Protein AF-A0A1E7FK41-F1 (afdb_monomer_lite)

Organism: NCBI:txid635003

Radius of gyration: 35.0 Å; chains: 1; bounding box: 101×52×85 Å

Foldseek 3Di:
DDDDPVVVVVVVVVVVVVVVVVVVVVPDDPPPPPPPPCPDPPDPPVVVVVVVVVVVVVPDDDPDDDDPPPDDPDPPVVVVVVVVVVVVVVVVVVVVVVVVVVVVVVVVVVPDDQAADDQVVQLVCLQVPPLDQDPVVLVVCVVVVVPPDSHHDSCNQVVCVVVVNDDDPRCSRVVPPPPDPDPPPPPPVPPPPPPD

Secondary structure (DSSP, 8-state):
----HHHHHHHHHHHHHHHHHHHHGGGS---------------HHHHHHHHHHHHHTSSS-----------PPPTTHHHHHHHHHHHHHHHHHHHHHHHHHHHHHHHHHHHSPP-PPPHHHHHHHHHHHT---SHHHHHHHHHTT----TTS-SSHHHHHHHHT----HHHHHH-TT-------------------

Sequence (196 aa):
MTLSSSFLGKVVLLMMYISTLSVLSAFQLRPSSLIHHRCGSHNSNNIYLMTTTILSAIDNDNEQDVVPPSVPPSGDEGNALCKELKQRHEEIEIKKTRCALEEQHTKSFLKSRPRKLPYQQARWWVQKNLGIDTKDEWEDFLAMGYIKSSYIPNDPEAWYTFTREWISWDHFLKGIGDDDDGDHTIAVEPRRGEFD

pLDDT: mean 75.19, std 19.96, range [42.03, 97.69]

Structure (mmCIF, N/CA/C/O backbone):
data_AF-A0A1E7FK41-F1
#
_entry.id   AF-A0A1E7FK41-F1
#
loop_
_atom_site.group_PDB
_atom_site.id
_atom_site.type_symbol
_atom_site.label_atom_id
_atom_site.label_alt_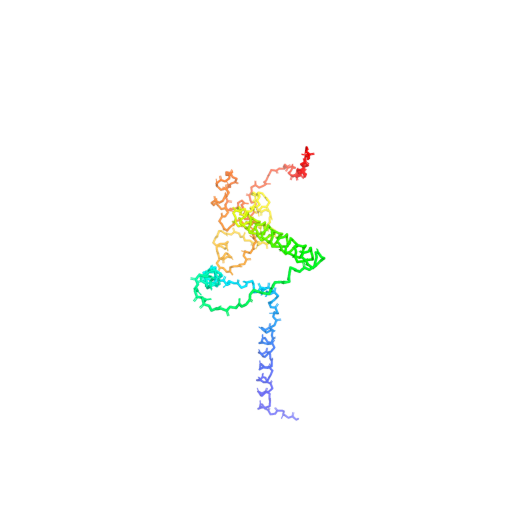id
_atom_site.label_comp_id
_atom_site.label_asym_id
_atom_site.label_entity_id
_atom_site.label_seq_id
_atom_site.pdbx_PDB_ins_code
_atom_site.Cartn_x
_atom_site.Cartn_y
_atom_site.Cartn_z
_atom_site.occupancy
_atom_site.B_iso_or_equiv
_atom_site.auth_seq_id
_atom_site.auth_comp_id
_atom_site.auth_asym_id
_atom_site.auth_atom_id
_atom_site.pdbx_PDB_model_num
ATOM 1 N N . MET A 1 1 ? 68.856 -19.317 9.793 1.00 53.31 1 MET A N 1
ATOM 2 C CA . MET A 1 1 ? 67.785 -20.025 10.527 1.00 53.31 1 MET A CA 1
ATOM 3 C C . MET A 1 1 ? 66.666 -20.311 9.539 1.00 53.31 1 MET A C 1
ATOM 5 O O . MET A 1 1 ? 65.946 -19.397 9.165 1.00 53.31 1 MET A O 1
ATOM 9 N N . THR A 1 2 ? 66.601 -21.531 9.012 1.00 65.31 2 THR A N 1
ATOM 10 C CA . THR A 1 2 ? 65.590 -21.952 8.035 1.00 65.31 2 THR A CA 1
ATOM 11 C C . THR A 1 2 ? 64.343 -22.399 8.792 1.00 65.31 2 THR A C 1
ATOM 13 O O . THR A 1 2 ? 64.338 -23.437 9.450 1.00 65.31 2 THR A O 1
ATOM 16 N N . LEU A 1 3 ? 63.293 -21.576 8.768 1.00 54.34 3 LEU A N 1
ATOM 17 C CA . LEU A 1 3 ? 62.003 -21.940 9.350 1.00 54.34 3 LEU A CA 1
ATOM 18 C C . LEU A 1 3 ? 61.428 -23.117 8.554 1.00 54.34 3 LEU A C 1
ATOM 20 O O . LEU A 1 3 ? 61.259 -23.040 7.338 1.00 54.34 3 LEU A O 1
ATOM 24 N N . SER A 1 4 ? 61.193 -24.226 9.253 1.00 68.00 4 SER A N 1
ATOM 25 C CA . SER A 1 4 ? 60.696 -25.470 8.673 1.00 68.00 4 SER A CA 1
ATOM 26 C C . SER A 1 4 ? 59.352 -25.239 7.980 1.00 68.00 4 SER A C 1
ATOM 28 O O . SER A 1 4 ? 58.431 -24.674 8.573 1.00 68.00 4 SER A O 1
ATOM 30 N N . SER A 1 5 ? 59.233 -25.693 6.729 1.00 72.69 5 SER A N 1
ATOM 31 C CA . SER A 1 5 ? 58.028 -25.587 5.884 1.00 72.69 5 SER A CA 1
ATOM 32 C C . SER A 1 5 ? 56.753 -26.077 6.591 1.00 72.69 5 SER A C 1
ATOM 34 O O . SER A 1 5 ? 55.663 -25.551 6.358 1.00 72.69 5 SER A O 1
ATOM 36 N N . SER A 1 6 ? 56.889 -27.020 7.526 1.00 77.50 6 SER A N 1
ATOM 37 C CA . SER A 1 6 ? 55.781 -27.546 8.322 1.00 77.50 6 SER A CA 1
ATOM 38 C C . SER A 1 6 ? 55.200 -26.544 9.327 1.00 77.50 6 SER A C 1
ATOM 40 O O . SER A 1 6 ? 54.043 -26.684 9.724 1.00 77.50 6 SER A O 1
ATOM 42 N N . PHE A 1 7 ? 55.958 -25.519 9.724 1.00 78.44 7 PHE A N 1
ATOM 43 C CA . PHE A 1 7 ? 55.477 -24.471 10.623 1.00 78.44 7 PHE A CA 1
ATOM 44 C C . PHE A 1 7 ? 54.601 -23.458 9.878 1.00 78.44 7 PHE A C 1
ATOM 46 O O . PHE A 1 7 ? 53.543 -23.076 10.374 1.00 78.44 7 PHE A O 1
ATOM 53 N N 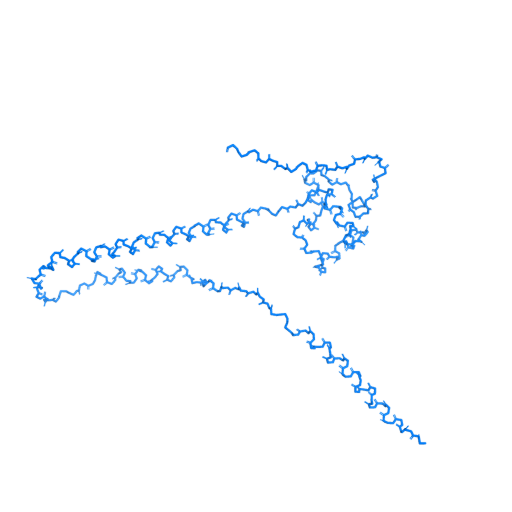. LEU A 1 8 ? 54.982 -23.099 8.647 1.00 76.81 8 LEU A N 1
ATOM 54 C CA . LEU A 1 8 ? 54.230 -22.148 7.825 1.00 76.81 8 LEU A CA 1
ATOM 55 C C . LEU A 1 8 ? 52.825 -22.673 7.485 1.00 76.81 8 LEU A C 1
ATOM 57 O O . LEU A 1 8 ? 51.847 -21.940 7.604 1.00 76.81 8 LEU A O 1
ATOM 61 N N . GLY A 1 9 ? 52.708 -23.963 7.149 1.00 81.38 9 GLY A N 1
ATOM 62 C CA . GLY A 1 9 ? 51.416 -24.578 6.821 1.00 81.38 9 GLY A CA 1
ATOM 63 C C . GLY A 1 9 ? 50.422 -24.575 7.988 1.00 81.38 9 GLY A C 1
ATOM 64 O O . GLY A 1 9 ? 49.233 -24.330 7.792 1.00 81.38 9 GLY A O 1
ATOM 65 N N . LYS A 1 10 ? 50.906 -24.774 9.222 1.00 84.75 10 LYS A N 1
ATOM 66 C CA . LYS A 1 10 ? 50.055 -24.748 10.423 1.00 84.75 10 LYS A CA 1
ATOM 67 C C . LYS A 1 10 ? 49.565 -23.339 10.754 1.00 84.75 10 LYS A C 1
ATOM 69 O O . LYS A 1 10 ? 48.424 -23.185 11.177 1.00 84.75 10 LYS A O 1
ATOM 74 N N . VAL A 1 11 ? 50.392 -22.319 10.522 1.00 84.44 11 VAL A N 1
ATOM 75 C CA . VAL A 1 11 ? 50.011 -20.915 10.746 1.00 84.44 11 VAL A CA 1
ATOM 76 C C . VAL A 1 11 ? 48.938 -20.468 9.750 1.00 84.44 11 VAL A C 1
ATOM 78 O O . VAL A 1 11 ? 47.980 -19.812 10.150 1.00 84.44 11 VAL A O 1
ATOM 81 N N . VAL A 1 12 ? 49.036 -20.875 8.479 1.00 83.25 12 VAL A N 1
ATOM 82 C CA . VAL A 1 12 ? 48.024 -20.545 7.458 1.00 83.25 12 VAL A CA 1
ATOM 83 C C . VAL A 1 12 ? 46.673 -21.197 7.774 1.00 83.25 12 VAL A C 1
ATOM 85 O O . VAL A 1 12 ? 45.646 -20.523 7.726 1.00 83.25 12 VAL A O 1
ATOM 88 N N . LEU A 1 13 ? 46.663 -22.471 8.181 1.00 81.94 13 LEU A N 1
ATOM 89 C CA . LEU A 1 13 ? 45.437 -23.168 8.596 1.00 81.94 13 LEU A CA 1
ATOM 90 C C . LEU A 1 13 ? 44.775 -22.517 9.819 1.00 81.94 13 LEU A C 1
ATOM 92 O O . LEU A 1 13 ? 43.554 -22.371 9.853 1.00 81.94 13 LEU A O 1
ATOM 96 N N . LEU A 1 14 ? 45.574 -22.083 10.797 1.00 84.56 14 LEU A N 1
ATOM 97 C CA . LEU A 1 14 ? 45.064 -21.415 11.994 1.00 84.56 14 LEU A CA 1
ATOM 98 C C . LEU A 1 14 ? 44.461 -20.039 11.665 1.00 84.56 14 LEU A C 1
ATOM 100 O O . LEU A 1 14 ? 43.402 -19.697 12.184 1.00 84.56 14 LEU A O 1
ATOM 104 N N . MET A 1 15 ? 45.082 -19.285 10.752 1.00 80.12 15 MET A N 1
ATOM 105 C CA . MET A 1 15 ? 44.556 -17.997 10.285 1.00 80.12 15 MET A CA 1
ATOM 106 C C . MET A 1 15 ? 43.237 -18.156 9.517 1.00 80.12 15 MET A C 1
ATOM 108 O O . MET A 1 15 ? 42.296 -17.411 9.783 1.00 80.12 15 MET A O 1
ATOM 112 N N . MET A 1 16 ? 43.112 -19.162 8.640 1.00 75.75 16 MET A N 1
ATOM 113 C CA . MET A 1 16 ? 41.844 -19.427 7.941 1.00 75.75 16 MET A CA 1
ATOM 114 C C . MET A 1 16 ? 40.727 -19.842 8.908 1.00 75.75 16 MET A C 1
ATOM 116 O O . MET A 1 16 ? 39.595 -19.381 8.772 1.00 75.75 16 MET A O 1
ATOM 120 N N . TYR A 1 17 ? 41.045 -20.648 9.924 1.00 81.19 17 TYR A N 1
ATOM 121 C CA . TYR A 1 17 ? 40.072 -21.068 10.934 1.00 81.19 17 TYR A CA 1
ATOM 122 C C . TYR A 1 17 ? 39.556 -19.884 11.772 1.00 81.19 17 TYR A C 1
ATOM 124 O O . TYR A 1 17 ? 38.346 -19.741 11.967 1.00 81.19 17 TYR A O 1
ATOM 132 N N . ILE A 1 18 ? 40.443 -18.972 12.191 1.00 70.75 18 ILE A N 1
ATOM 133 C CA . ILE A 1 18 ? 40.062 -17.763 12.943 1.00 70.75 18 ILE A CA 1
ATOM 134 C C . ILE A 1 18 ? 39.183 -16.834 12.089 1.00 70.75 18 ILE A C 1
ATOM 136 O O . ILE A 1 18 ? 38.179 -16.324 12.588 1.00 70.75 18 ILE A O 1
ATOM 140 N N . SER A 1 19 ? 39.482 -16.663 10.796 1.00 68.88 19 SER A N 1
ATOM 141 C CA . SER A 1 19 ? 38.641 -15.857 9.899 1.00 68.88 19 SER A CA 1
ATOM 142 C C . SER A 1 19 ? 37.230 -16.430 9.735 1.00 68.88 19 SER A C 1
ATOM 144 O O . SER A 1 19 ? 36.271 -15.662 9.701 1.00 68.88 19 SER A O 1
ATOM 146 N N . THR A 1 20 ? 37.067 -17.758 9.695 1.00 67.12 20 THR A N 1
ATOM 147 C CA . THR A 1 20 ? 35.729 -18.374 9.600 1.00 67.12 20 THR A CA 1
ATOM 148 C C . THR A 1 20 ? 34.906 -18.251 10.885 1.00 67.12 20 THR A C 1
ATOM 150 O O . THR A 1 20 ? 33.688 -18.079 10.817 1.00 67.12 20 THR A O 1
ATOM 153 N N . LEU A 1 21 ? 35.546 -18.254 12.058 1.00 62.81 21 LEU A N 1
ATOM 154 C CA . LEU A 1 21 ? 34.848 -18.083 13.337 1.00 62.81 21 LEU A CA 1
ATOM 155 C C . LEU A 1 21 ? 34.319 -16.653 13.540 1.00 62.81 21 LEU A C 1
ATOM 157 O O . LEU A 1 21 ? 33.243 -16.488 14.114 1.00 62.81 21 LEU A O 1
ATOM 161 N N . SER A 1 22 ? 35.005 -15.634 13.012 1.00 58.81 22 SER A N 1
ATOM 162 C CA . SER A 1 22 ? 34.527 -14.241 13.059 1.00 58.81 22 SER A CA 1
ATOM 163 C C . SER A 1 22 ? 33.275 -13.988 12.211 1.00 58.81 22 SER A C 1
ATOM 165 O O . SER A 1 22 ? 32.523 -13.063 12.500 1.00 58.81 22 SER A O 1
ATOM 167 N N . VAL A 1 23 ? 33.015 -14.806 11.184 1.00 58.09 23 VAL A N 1
ATOM 168 C CA . VAL A 1 23 ? 31.787 -14.694 10.374 1.00 58.09 23 VAL A CA 1
ATOM 169 C C . VAL A 1 23 ? 30.606 -15.386 11.064 1.00 58.09 23 VAL A C 1
ATOM 171 O O . VAL A 1 23 ? 29.478 -14.903 10.978 1.00 58.09 23 VAL A O 1
ATOM 174 N N . LEU A 1 24 ? 30.846 -16.468 11.817 1.00 53.41 24 LEU A N 1
ATOM 175 C CA . LEU A 1 24 ? 29.786 -17.152 12.566 1.00 53.41 24 LEU A CA 1
ATOM 176 C C . LEU A 1 24 ? 29.320 -16.378 13.811 1.00 53.41 24 LEU A C 1
ATOM 178 O O . LEU A 1 24 ? 28.142 -16.455 14.160 1.00 53.41 24 LEU A O 1
ATOM 182 N N . SER A 1 25 ? 30.190 -15.601 14.467 1.00 55.06 25 SER A N 1
ATOM 183 C CA . SER A 1 25 ? 29.804 -14.814 15.651 1.00 55.06 25 SER A CA 1
ATOM 184 C C . SER A 1 25 ? 28.965 -13.570 15.328 1.00 55.06 25 SER A C 1
ATOM 186 O O . SER A 1 25 ? 28.308 -13.037 16.218 1.00 55.06 25 SER A O 1
ATOM 188 N N . ALA A 1 26 ? 28.902 -13.150 14.060 1.00 54.31 26 ALA A N 1
ATOM 189 C CA . ALA A 1 26 ? 28.034 -12.059 13.609 1.00 54.31 26 ALA A CA 1
ATOM 190 C C . ALA A 1 26 ? 26.571 -12.490 13.365 1.00 54.31 26 ALA A C 1
ATOM 192 O O . ALA A 1 26 ? 25.716 -11.639 13.120 1.00 54.31 26 ALA A O 1
ATOM 193 N N . PHE A 1 27 ? 26.260 -13.792 13.441 1.00 51.16 27 PHE A N 1
ATOM 194 C CA . PHE A 1 27 ? 24.915 -14.325 13.184 1.00 51.16 27 PHE A CA 1
ATOM 195 C C . PHE A 1 27 ? 24.086 -14.617 14.444 1.00 51.16 27 PHE A C 1
ATOM 197 O O . PHE A 1 27 ? 22.930 -15.028 14.340 1.00 51.16 27 PHE A O 1
ATOM 204 N N . GLN A 1 28 ? 24.627 -14.374 15.639 1.00 55.50 28 GLN A N 1
ATOM 205 C CA . GLN A 1 28 ? 23.867 -14.456 16.883 1.00 55.50 28 GLN A CA 1
ATOM 206 C C . GLN A 1 28 ? 23.650 -13.063 17.476 1.00 55.50 28 GLN A C 1
ATOM 208 O O . GLN A 1 28 ? 24.593 -12.328 17.740 1.00 55.50 28 GLN A O 1
ATOM 213 N N . LEU A 1 29 ? 22.373 -12.776 17.756 1.00 51.47 29 LEU A N 1
ATOM 214 C CA . LEU A 1 29 ? 21.850 -11.647 18.533 1.00 51.47 29 LEU A CA 1
ATOM 215 C C . LEU A 1 29 ? 21.567 -10.351 17.754 1.00 51.47 29 LEU A C 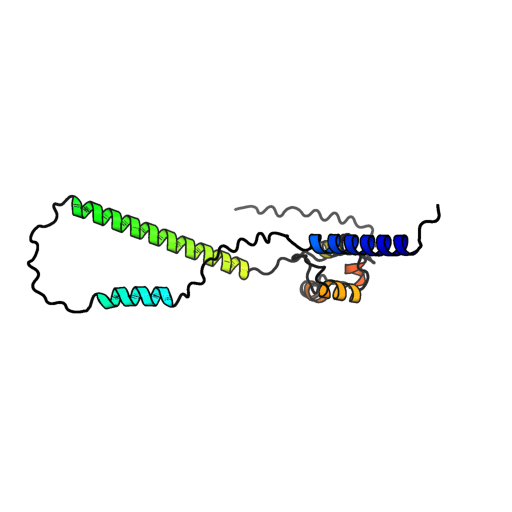1
ATOM 217 O O . LEU A 1 29 ? 21.995 -9.264 18.133 1.00 51.47 29 LEU A O 1
ATOM 221 N N . ARG A 1 30 ? 20.647 -10.427 16.781 1.00 45.16 30 ARG A N 1
ATOM 222 C CA . ARG A 1 30 ? 19.561 -9.433 16.797 1.00 45.16 30 ARG A CA 1
ATOM 223 C C . ARG A 1 30 ? 18.577 -9.872 17.884 1.00 45.16 30 ARG A C 1
ATOM 225 O O . ARG A 1 30 ? 17.901 -10.885 17.681 1.00 45.16 30 ARG A O 1
ATOM 232 N N . PRO A 1 31 ? 18.470 -9.168 19.026 1.00 47.53 31 PRO A N 1
ATOM 233 C CA . PRO A 1 31 ? 17.311 -9.335 19.877 1.00 47.53 31 PRO A CA 1
ATOM 2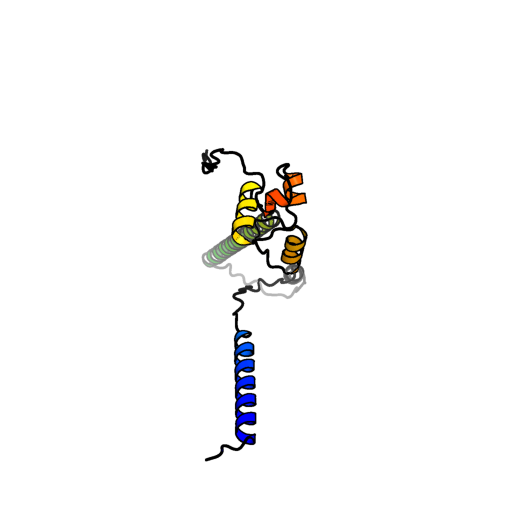34 C C . PRO A 1 31 ? 16.119 -8.913 19.025 1.00 47.53 31 PRO A C 1
ATOM 236 O O . PRO A 1 31 ? 15.974 -7.751 18.649 1.00 47.53 31 PRO A O 1
ATOM 239 N N . SER A 1 32 ? 15.306 -9.894 18.647 1.00 45.12 32 SER A N 1
ATOM 240 C CA . SER A 1 32 ? 13.967 -9.623 18.165 1.00 45.12 32 SER A CA 1
ATOM 241 C C . SER A 1 32 ? 13.259 -8.915 19.309 1.00 45.12 32 SER A C 1
ATOM 243 O O . SER A 1 32 ? 12.772 -9.557 20.236 1.00 45.12 32 SER A O 1
ATOM 245 N N . SER A 1 33 ? 13.209 -7.585 19.262 1.00 49.16 33 SER A N 1
ATOM 246 C CA . SER A 1 33 ? 12.241 -6.773 19.994 1.00 49.16 33 SER A CA 1
ATOM 247 C C . SER A 1 33 ? 10.857 -7.001 19.387 1.00 49.16 33 SER A C 1
ATOM 249 O O . SER A 1 33 ? 10.158 -6.089 18.963 1.00 49.16 33 SER A O 1
ATOM 251 N N . LEU A 1 34 ? 10.460 -8.266 19.332 1.00 48.06 34 LEU A N 1
ATOM 252 C CA . LEU A 1 34 ? 9.101 -8.684 19.123 1.00 48.06 34 LEU A CA 1
ATOM 253 C C . LEU A 1 34 ? 8.553 -8.862 20.531 1.00 48.06 34 LEU A C 1
ATOM 255 O O . LEU A 1 34 ? 8.477 -9.961 21.076 1.00 48.06 34 LEU A O 1
ATOM 259 N N . ILE A 1 35 ? 8.206 -7.726 21.134 1.00 51.84 35 ILE A N 1
ATOM 260 C CA . ILE A 1 35 ? 7.230 -7.675 22.214 1.00 51.84 35 ILE A CA 1
ATOM 261 C C . ILE A 1 35 ? 5.904 -8.110 21.574 1.00 51.84 35 ILE A C 1
ATOM 263 O O . ILE A 1 35 ? 5.013 -7.315 21.305 1.00 51.84 35 ILE A O 1
ATOM 267 N N . HIS A 1 36 ? 5.775 -9.407 21.294 1.00 42.84 36 HIS A N 1
ATOM 268 C CA . HIS A 1 36 ? 4.494 -10.062 21.429 1.00 42.84 36 HIS A CA 1
ATOM 269 C C . HIS A 1 36 ? 4.282 -10.148 22.933 1.00 42.84 36 HIS A C 1
ATOM 271 O O . HIS A 1 36 ? 4.628 -11.134 23.585 1.00 42.84 36 HIS A O 1
ATOM 277 N N . HIS A 1 37 ? 3.687 -9.093 23.493 1.00 44.69 37 HIS A N 1
ATOM 278 C CA . HIS A 1 37 ? 2.783 -9.341 24.595 1.00 44.69 37 HIS A CA 1
ATOM 279 C C . HIS A 1 37 ? 1.795 -10.370 24.067 1.00 44.69 37 HIS A C 1
ATOM 281 O O . HIS A 1 37 ? 0.981 -10.109 23.183 1.00 44.69 37 HIS A O 1
ATOM 287 N N . ARG A 1 38 ? 1.994 -11.587 24.563 1.00 42.03 38 ARG A N 1
ATOM 288 C CA . ARG A 1 38 ? 1.117 -12.736 24.490 1.00 42.03 38 ARG A CA 1
ATOM 289 C C . ARG A 1 38 ? -0.224 -12.290 25.066 1.00 42.03 38 ARG A C 1
ATOM 291 O O . ARG A 1 38 ? -0.522 -12.545 26.225 1.00 42.03 38 ARG A O 1
ATOM 298 N N . CYS A 1 39 ? -1.006 -11.558 24.279 1.00 46.91 39 CYS A N 1
ATOM 299 C CA . CYS A 1 39 ? -2.428 -11.439 24.501 1.00 46.91 39 CYS A CA 1
ATOM 300 C C . CYS A 1 39 ? -2.935 -12.840 24.200 1.00 46.91 39 CYS A C 1
ATOM 302 O O . CYS A 1 39 ? -2.939 -13.283 23.049 1.00 46.91 39 CYS A O 1
ATOM 304 N N . GLY A 1 40 ? -3.137 -13.600 25.275 1.00 42.12 40 GLY A N 1
ATOM 305 C CA . GLY A 1 40 ? -3.606 -14.962 25.206 1.00 42.12 40 GLY A CA 1
ATOM 306 C C . GLY A 1 40 ? -4.798 -15.004 24.270 1.00 42.12 40 GLY A C 1
ATOM 307 O O . GLY A 1 40 ? -5.848 -14.442 24.565 1.00 42.12 40 GLY A O 1
ATOM 308 N N . SER A 1 41 ? -4.628 -15.721 23.163 1.00 44.91 41 SER A N 1
ATOM 309 C CA . SER A 1 41 ? -5.717 -16.432 22.515 1.00 44.91 41 SER A CA 1
ATOM 310 C C . SER A 1 41 ? -6.216 -17.478 23.517 1.00 44.91 41 SER A C 1
ATOM 312 O O . SER A 1 41 ? -5.995 -18.679 23.392 1.00 44.91 41 SER A O 1
ATOM 314 N N . HIS A 1 42 ? -6.829 -17.011 24.601 1.00 45.66 42 HIS A N 1
ATOM 315 C CA . HIS A 1 42 ? -7.731 -17.817 25.383 1.00 45.66 42 HIS A CA 1
ATOM 316 C C . HIS A 1 42 ? -9.010 -17.832 24.575 1.00 45.66 42 HIS A C 1
ATOM 318 O O . HIS A 1 42 ? -9.856 -16.955 24.699 1.00 45.66 42 HIS A O 1
ATOM 324 N N . ASN A 1 43 ? -9.056 -18.801 23.661 1.00 45.62 43 ASN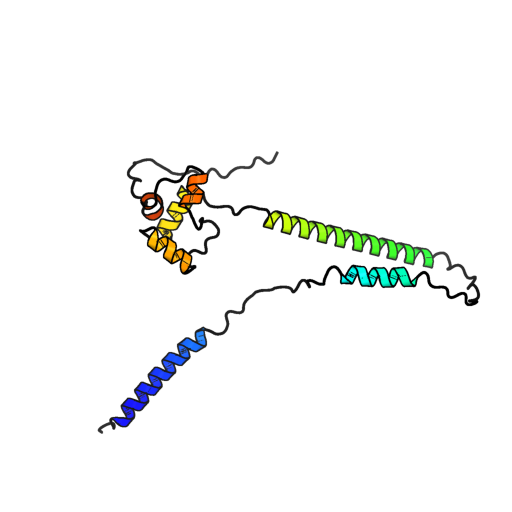 A N 1
ATOM 325 C CA . ASN A 1 43 ? -10.207 -19.657 23.447 1.00 45.62 43 ASN A CA 1
ATOM 326 C C . ASN A 1 43 ? -11.489 -19.065 24.060 1.00 45.62 43 ASN A C 1
ATOM 328 O O . ASN A 1 43 ? -11.820 -19.329 25.219 1.00 45.62 43 ASN A O 1
ATOM 332 N N . SER A 1 44 ? -12.189 -18.251 23.273 1.00 47.56 44 SER A N 1
ATOM 333 C CA . SER A 1 44 ? -13.489 -17.656 23.596 1.00 47.56 44 SER A CA 1
ATOM 334 C C . SER A 1 44 ? -14.556 -18.705 23.935 1.00 47.56 44 SER A C 1
ATOM 336 O O . SER A 1 44 ? -15.615 -18.349 24.440 1.00 47.56 44 SER A O 1
ATOM 338 N N . ASN A 1 45 ? -14.256 -19.997 23.764 1.00 45.94 45 ASN A N 1
ATOM 339 C CA . ASN A 1 45 ? -15.119 -21.096 24.180 1.00 45.94 45 ASN A CA 1
ATOM 340 C C . ASN A 1 45 ? -14.918 -21.532 25.645 1.00 45.94 45 ASN A C 1
ATOM 342 O O . ASN A 1 45 ? -15.714 -22.329 26.126 1.00 45.94 45 ASN A O 1
ATOM 346 N N . ASN A 1 46 ? -13.913 -21.032 26.385 1.00 45.06 46 ASN A N 1
ATOM 347 C CA . ASN A 1 46 ? -13.699 -21.432 27.791 1.00 45.06 46 ASN A CA 1
ATOM 348 C C . ASN A 1 46 ? -14.209 -20.406 28.826 1.00 45.06 46 ASN A C 1
ATOM 350 O O . ASN A 1 46 ? -14.535 -20.772 29.950 1.00 45.06 46 ASN A O 1
ATOM 354 N N . ILE A 1 47 ? -14.360 -19.128 28.454 1.00 46.97 47 ILE A N 1
ATOM 355 C CA . ILE A 1 47 ? -14.995 -18.139 29.349 1.00 46.97 47 ILE A CA 1
ATOM 356 C C . ILE A 1 47 ? -16.504 -18.392 29.445 1.00 46.97 47 ILE A C 1
ATOM 358 O O . ILE A 1 47 ? -17.058 -18.307 30.537 1.00 46.97 47 ILE A O 1
ATOM 362 N N . TYR A 1 48 ? -17.152 -18.788 28.344 1.00 44.03 48 TYR A N 1
ATOM 363 C CA . TYR A 1 48 ? -18.569 -19.154 28.374 1.00 44.03 48 TYR A CA 1
ATOM 364 C C . TYR A 1 48 ? -18.834 -20.458 29.139 1.00 44.03 48 TYR A C 1
ATOM 366 O O . TYR A 1 48 ? -19.854 -20.539 29.805 1.00 44.03 48 TYR A O 1
ATOM 374 N N . LEU A 1 49 ? -17.917 -21.436 29.130 1.00 45.81 49 LEU A N 1
ATOM 375 C CA . LEU A 1 49 ? -18.097 -22.681 29.895 1.00 45.81 49 LEU A CA 1
ATOM 376 C C . LEU A 1 49 ? -17.866 -22.508 31.407 1.00 45.81 49 LEU A C 1
ATOM 378 O O . LEU A 1 49 ? -18.530 -23.168 32.207 1.00 45.81 49 LEU A O 1
ATOM 382 N N . MET A 1 50 ? -16.983 -21.596 31.829 1.00 42.09 50 MET A N 1
ATOM 383 C CA . MET A 1 50 ? -16.809 -21.270 33.253 1.00 42.09 50 MET A CA 1
ATOM 384 C C . MET A 1 50 ? -17.958 -20.418 33.811 1.00 42.09 50 MET A C 1
ATOM 386 O O . MET A 1 50 ? -18.378 -20.650 34.943 1.00 42.09 50 MET A O 1
ATOM 390 N N . THR A 1 51 ? -18.528 -19.482 33.042 1.00 43.50 51 THR A N 1
ATOM 391 C CA . THR A 1 51 ? -19.705 -18.726 33.509 1.00 43.50 51 THR A CA 1
ATOM 392 C C . THR A 1 51 ? -20.982 -19.560 33.481 1.00 43.50 51 THR A C 1
ATOM 394 O O . THR A 1 51 ? -21.783 -19.422 34.402 1.00 43.50 51 THR A O 1
ATOM 397 N N . THR A 1 52 ? -21.170 -20.474 32.519 1.00 44.38 52 THR A N 1
ATOM 398 C CA . THR A 1 52 ? -22.330 -21.384 32.544 1.00 44.38 52 THR A CA 1
ATOM 399 C C . THR A 1 52 ? -22.243 -22.399 33.672 1.00 44.38 52 THR A C 1
ATOM 401 O O . THR A 1 52 ? -23.273 -22.706 34.249 1.00 44.38 52 THR A O 1
ATOM 404 N N . THR A 1 53 ? -21.047 -22.869 34.044 1.00 42.66 53 THR A N 1
ATOM 405 C CA . THR A 1 53 ? -20.893 -23.794 35.184 1.00 42.66 53 THR A CA 1
ATOM 406 C C . THR A 1 53 ? -21.168 -23.100 36.523 1.00 42.66 53 THR A C 1
ATOM 408 O O . THR A 1 53 ? -21.727 -23.710 37.428 1.00 42.66 53 THR A O 1
ATOM 411 N N . ILE A 1 54 ? -20.832 -21.810 36.652 1.00 49.41 54 ILE A N 1
ATOM 412 C CA . ILE A 1 54 ? -21.134 -21.022 37.860 1.00 49.41 54 ILE A CA 1
ATOM 413 C C . ILE A 1 54 ? -22.613 -20.596 37.900 1.00 49.41 54 ILE A C 1
ATOM 415 O O . ILE A 1 54 ? -23.192 -20.550 38.979 1.00 49.41 54 ILE A O 1
ATOM 419 N N . LEU A 1 55 ? -23.254 -20.344 36.752 1.00 46.91 55 LEU A N 1
ATOM 420 C CA . LEU A 1 55 ? -24.690 -20.030 36.684 1.00 46.91 55 LEU A CA 1
ATOM 421 C C . LEU A 1 55 ? -25.594 -21.271 36.793 1.00 46.91 55 LEU A C 1
ATOM 423 O O . LEU A 1 55 ? -26.698 -21.145 37.302 1.00 46.91 55 LEU A O 1
ATOM 427 N N . SER A 1 56 ? -25.140 -22.468 36.395 1.00 50.28 56 SER A N 1
ATOM 428 C CA . SER A 1 56 ? -25.904 -23.719 36.561 1.00 50.28 56 SER A CA 1
ATOM 429 C C . SER A 1 56 ? -25.740 -24.370 37.938 1.00 50.28 56 SER A C 1
ATOM 431 O O . SER A 1 56 ? -26.454 -25.315 38.253 1.00 50.28 56 SER A O 1
ATOM 433 N N . ALA A 1 57 ? -24.790 -23.905 38.755 1.00 48.44 57 ALA A N 1
ATOM 434 C CA . ALA A 1 57 ? -24.598 -24.380 40.127 1.00 48.44 57 ALA A CA 1
ATOM 435 C C . ALA A 1 57 ? -25.490 -23.652 41.154 1.00 48.44 57 ALA A C 1
ATOM 437 O O . ALA A 1 57 ? -25.401 -23.944 42.343 1.00 48.44 57 ALA A O 1
ATOM 438 N N . ILE A 1 58 ? -26.333 -22.711 40.709 1.00 53.44 58 ILE A N 1
ATOM 439 C CA . ILE A 1 58 ? -27.257 -21.958 41.573 1.00 53.44 58 ILE A CA 1
ATOM 440 C C . ILE A 1 58 ? -28.643 -22.634 41.663 1.00 53.44 58 ILE A C 1
ATOM 442 O O . ILE A 1 58 ? -29.382 -22.350 42.597 1.00 53.44 58 ILE A O 1
ATOM 446 N N . ASP A 1 59 ? -28.946 -23.611 40.799 1.00 47.84 59 ASP A N 1
ATOM 447 C CA . ASP A 1 59 ? -30.260 -24.279 40.746 1.00 47.84 59 ASP A CA 1
ATOM 448 C C . ASP A 1 59 ? -30.247 -25.738 41.252 1.00 47.84 59 ASP A C 1
ATOM 450 O O . ASP A 1 59 ? -31.004 -26.568 40.759 1.00 47.84 59 ASP A O 1
ATOM 454 N N . ASN A 1 60 ? -29.398 -26.093 42.224 1.00 48.94 60 ASN A N 1
ATOM 455 C CA . ASN A 1 60 ? -29.472 -27.412 42.872 1.00 48.94 60 ASN A CA 1
ATOM 456 C C . ASN A 1 60 ? -29.675 -27.274 44.385 1.00 48.94 60 ASN A C 1
ATOM 458 O O . ASN A 1 60 ? -28.722 -27.184 45.158 1.00 48.94 60 ASN A O 1
ATOM 462 N N . ASP A 1 61 ? -30.951 -27.223 44.765 1.00 50.88 61 ASP A N 1
ATOM 463 C CA . ASP A 1 61 ? -31.571 -27.986 45.849 1.00 50.88 61 ASP A CA 1
ATOM 464 C C . ASP A 1 61 ? -30.618 -28.472 46.949 1.00 50.88 61 ASP A C 1
ATOM 466 O O . ASP A 1 61 ? -30.176 -29.621 46.979 1.00 50.88 61 ASP A O 1
ATOM 470 N N . ASN A 1 62 ? -30.365 -27.598 47.919 1.00 45.91 62 ASN A N 1
ATOM 471 C CA . ASN A 1 62 ? -30.120 -28.050 49.280 1.00 45.91 62 ASN A CA 1
ATOM 472 C C . ASN A 1 62 ? -31.178 -27.416 50.184 1.00 45.91 62 ASN A C 1
ATOM 474 O O . ASN A 1 62 ? -30.939 -26.413 50.857 1.00 45.91 62 ASN A O 1
ATOM 478 N N . GLU A 1 63 ? -32.371 -28.018 50.162 1.00 53.34 63 GLU A N 1
ATOM 479 C CA . GLU A 1 63 ? -33.280 -28.052 51.308 1.00 53.34 63 GLU A CA 1
ATOM 480 C C . GLU A 1 63 ? -32.534 -28.704 52.484 1.00 53.34 63 GLU A C 1
ATOM 482 O O . GLU A 1 63 ? -32.640 -29.900 52.749 1.00 53.34 63 GLU A O 1
ATOM 487 N N . GLN A 1 64 ? -31.730 -27.921 53.194 1.00 49.91 64 GLN A N 1
ATOM 488 C CA . GLN A 1 64 ? -31.377 -28.231 54.568 1.00 49.91 64 GLN A CA 1
ATOM 489 C C . GLN A 1 64 ? -31.704 -27.026 55.427 1.00 49.91 64 GLN A C 1
ATOM 491 O O . GLN A 1 64 ? -31.241 -25.917 55.166 1.00 49.91 64 GLN A O 1
ATOM 496 N N . ASP A 1 65 ? -32.519 -27.298 56.443 1.00 59.34 65 ASP A N 1
ATOM 497 C CA . ASP A 1 65 ? -32.864 -26.451 57.574 1.00 59.34 65 ASP A CA 1
ATOM 498 C C . ASP A 1 65 ? -31.652 -25.664 58.093 1.00 59.34 65 ASP A C 1
ATOM 500 O O . ASP A 1 65 ? -30.925 -26.095 58.991 1.00 59.34 65 ASP A O 1
ATOM 504 N N . VAL A 1 66 ? -31.440 -24.470 57.547 1.00 57.06 66 VAL A N 1
ATOM 505 C CA . VAL A 1 66 ? -30.555 -23.470 58.129 1.00 57.06 66 VAL A CA 1
ATOM 506 C C . VAL A 1 66 ? -31.451 -22.383 58.686 1.00 57.06 66 VAL A C 1
ATOM 508 O O . VAL A 1 66 ? -32.040 -21.584 57.960 1.00 57.06 66 VAL A O 1
ATOM 511 N N . VAL A 1 67 ? -31.565 -22.429 60.012 1.00 61.94 67 VAL A N 1
ATOM 512 C CA . VAL A 1 67 ? -32.081 -21.389 60.902 1.00 61.94 67 VAL A CA 1
ATOM 513 C C . VAL A 1 67 ? -31.926 -20.009 60.254 1.00 61.94 67 VAL A C 1
ATOM 515 O O . VAL A 1 67 ? -30.793 -19.633 59.949 1.00 61.94 67 VAL A O 1
ATOM 518 N N . PRO A 1 68 ? -33.011 -19.239 60.054 1.00 59.88 68 PRO A N 1
ATOM 519 C CA . PRO A 1 68 ? -32.894 -17.900 59.502 1.00 59.88 68 PRO A CA 1
ATOM 520 C C . PRO A 1 68 ? -32.036 -17.078 60.471 1.00 59.88 68 PRO A C 1
ATOM 522 O O . PRO A 1 68 ? -32.439 -16.919 61.628 1.00 59.88 68 PRO A O 1
ATOM 525 N N . PRO A 1 69 ? -30.865 -16.547 60.071 1.00 57.91 69 PRO A N 1
ATOM 526 C CA . PRO A 1 69 ? -30.199 -15.551 60.887 1.00 57.91 69 PRO A CA 1
ATOM 527 C C . PRO A 1 69 ? -31.062 -14.289 60.811 1.00 57.91 69 PRO A C 1
ATOM 529 O O . PRO A 1 69 ? -30.949 -13.467 59.907 1.00 57.91 69 PRO A O 1
ATOM 532 N N . SER A 1 70 ? -31.995 -14.174 61.754 1.00 63.38 70 SER A N 1
ATOM 533 C CA . SER A 1 70 ? -32.959 -13.087 61.907 1.00 63.38 70 SER A CA 1
ATOM 534 C C . SER A 1 70 ? -32.307 -11.837 62.498 1.00 63.38 70 SER A C 1
ATOM 536 O O . SER A 1 70 ? -32.810 -11.255 63.459 1.00 63.38 70 SER A O 1
ATOM 538 N N . VAL A 1 71 ? -31.172 -11.428 61.940 1.00 67.06 71 VAL A N 1
ATOM 539 C CA . VAL A 1 71 ? -30.581 -10.122 62.211 1.00 67.06 71 VAL A CA 1
ATOM 540 C C . VAL A 1 71 ? -30.474 -9.413 60.866 1.00 67.06 71 VAL A C 1
ATOM 542 O O . VAL A 1 71 ? -29.567 -9.724 60.094 1.00 67.06 71 VAL A O 1
ATOM 545 N N . PRO A 1 72 ? -31.414 -8.506 60.531 1.00 64.56 72 PRO A N 1
ATOM 546 C CA . PRO A 1 72 ? -31.218 -7.630 59.390 1.00 64.56 72 PRO A CA 1
ATOM 547 C C . PRO A 1 72 ? -29.902 -6.873 59.625 1.00 64.56 72 PRO A C 1
ATOM 549 O O . PRO A 1 72 ? -29.730 -6.319 60.717 1.00 64.56 72 PRO A O 1
ATOM 552 N N . PRO A 1 73 ? -28.960 -6.879 58.665 1.00 59.56 73 PRO A N 1
ATOM 553 C CA . PRO A 1 73 ? -27.730 -6.115 58.803 1.00 59.56 73 PRO A CA 1
ATOM 554 C C . PRO A 1 73 ? -28.126 -4.671 59.100 1.00 59.56 73 PRO A C 1
ATOM 556 O O . PRO A 1 73 ? -28.952 -4.087 58.389 1.00 59.56 73 PRO A O 1
ATOM 559 N N . SER A 1 74 ? -27.616 -4.133 60.210 1.00 62.53 74 SER A N 1
ATOM 560 C CA . SER A 1 74 ? -27.853 -2.744 60.590 1.00 62.53 74 SER A CA 1
ATOM 561 C C . SER A 1 74 ? -27.531 -1.854 59.384 1.00 62.53 74 SER A C 1
ATOM 563 O O . SER A 1 74 ? -26.586 -2.120 58.638 1.00 62.53 74 SER A O 1
ATOM 565 N N . GLY A 1 75 ? -28.380 -0.852 59.132 1.00 62.00 75 GLY A N 1
ATOM 566 C CA . GLY A 1 75 ? -28.538 -0.185 57.828 1.00 62.00 75 GLY A CA 1
ATOM 567 C C . GLY A 1 75 ? -27.293 0.459 57.199 1.00 62.00 75 GLY A C 1
ATOM 568 O O . GLY A 1 75 ? -27.366 0.916 56.058 1.00 62.00 75 GLY A O 1
ATOM 569 N N . ASP A 1 76 ? -26.157 0.455 57.890 1.00 69.06 76 ASP A N 1
ATOM 570 C CA . ASP A 1 76 ? -24.893 1.011 57.419 1.00 69.06 76 ASP A CA 1
ATOM 571 C C . ASP A 1 76 ? -24.072 0.009 56.578 1.00 69.06 76 ASP A C 1
ATOM 573 O O . ASP A 1 76 ? -23.439 0.411 55.598 1.00 69.06 76 ASP A O 1
ATOM 577 N N . GLU A 1 77 ? -24.130 -1.300 56.861 1.00 69.44 77 GLU A N 1
ATOM 578 C CA . GLU A 1 77 ? -23.351 -2.314 56.118 1.00 69.44 77 GLU A CA 1
ATOM 579 C C . GLU A 1 77 ? -23.930 -2.605 54.723 1.00 69.44 77 GLU A C 1
ATOM 581 O O . GLU A 1 77 ? -23.192 -2.787 53.749 1.00 69.44 77 GLU A O 1
ATOM 586 N N . GLY A 1 78 ? -25.259 -2.565 54.584 1.00 75.25 78 GLY A N 1
ATOM 587 C CA . GLY A 1 78 ? -25.933 -2.775 53.296 1.00 75.25 78 GLY A CA 1
ATOM 588 C C . GLY A 1 78 ? -25.610 -1.694 52.254 1.00 75.25 78 GLY A C 1
ATOM 589 O O . GLY A 1 78 ? -25.575 -1.965 51.051 1.00 75.25 78 GLY A O 1
ATOM 590 N N . ASN A 1 79 ? -25.316 -0.470 52.702 1.00 83.12 79 ASN A N 1
ATOM 591 C CA . ASN A 1 79 ? -24.962 0.644 51.822 1.00 83.12 79 ASN A CA 1
ATOM 592 C C . ASN A 1 79 ? -23.556 0.470 51.217 1.00 83.12 79 ASN A C 1
ATOM 594 O O . ASN A 1 79 ? -23.353 0.708 50.023 1.00 83.12 79 ASN A O 1
ATOM 598 N N . ALA A 1 80 ? -22.596 -0.018 52.011 1.00 87.44 80 ALA A N 1
ATOM 599 C CA . ALA A 1 80 ? -21.223 -0.246 51.561 1.00 87.44 80 ALA A CA 1
ATOM 600 C C . ALA A 1 80 ? -21.152 -1.292 50.435 1.00 87.44 80 ALA A C 1
ATOM 602 O O . ALA A 1 80 ? -20.548 -1.038 49.391 1.00 87.44 80 ALA A O 1
ATOM 603 N N . LEU A 1 81 ? -21.851 -2.418 50.600 1.00 87.25 81 LEU A N 1
ATOM 604 C CA . LEU A 1 81 ? -21.882 -3.495 49.608 1.00 87.25 81 LEU A CA 1
ATOM 605 C C . LEU A 1 81 ? -22.551 -3.049 48.297 1.00 87.25 81 LEU A C 1
ATOM 607 O O . LEU A 1 81 ? -22.065 -3.355 47.206 1.00 87.25 81 LEU A O 1
ATOM 611 N N . CYS A 1 82 ? -23.627 -2.261 48.380 1.00 89.31 82 CYS A N 1
ATOM 612 C CA . CYS A 1 82 ? -24.284 -1.686 47.204 1.00 89.31 82 CYS A CA 1
ATOM 613 C C . CYS A 1 82 ? -23.357 -0.722 46.440 1.00 89.31 82 CYS A C 1
ATOM 615 O O . CYS A 1 82 ? -23.310 -0.747 45.207 1.00 89.31 82 CYS A O 1
ATOM 617 N N . LYS A 1 83 ? -22.576 0.099 47.154 1.00 93.50 83 LYS A N 1
ATOM 618 C CA . LYS A 1 83 ? -21.587 1.005 46.552 1.00 93.50 83 LYS A CA 1
ATOM 619 C C . LYS A 1 83 ? -20.471 0.238 45.839 1.00 93.50 83 LYS A C 1
ATOM 621 O O . LYS A 1 83 ? -20.136 0.576 44.705 1.00 93.50 83 LYS A O 1
ATOM 626 N N . GLU A 1 84 ? -19.942 -0.810 46.465 1.00 94.44 84 GLU A N 1
ATOM 627 C CA . GLU A 1 84 ? -18.896 -1.652 45.877 1.00 94.44 84 GLU A CA 1
ATOM 628 C C . GLU A 1 84 ? -19.387 -2.389 44.621 1.00 94.44 84 GLU A C 1
ATOM 630 O O . GLU A 1 84 ? -18.685 -2.440 43.610 1.00 94.44 84 GLU A O 1
ATOM 635 N N . LEU A 1 85 ? -20.614 -2.921 44.640 1.00 93.50 85 LEU A N 1
ATOM 636 C CA . LEU A 1 85 ? -21.216 -3.557 43.464 1.00 93.50 85 LEU A CA 1
ATOM 637 C C . LEU A 1 85 ? -21.381 -2.578 42.298 1.00 93.50 85 LEU A C 1
ATOM 639 O O . LEU A 1 85 ? -21.048 -2.927 41.165 1.00 93.50 85 LEU A O 1
ATOM 643 N N . LYS A 1 86 ? -21.845 -1.350 42.565 1.00 95.62 86 LYS A N 1
ATOM 644 C CA . LYS A 1 86 ? -21.960 -0.298 41.541 1.00 95.62 86 LYS A CA 1
ATOM 645 C C . LYS A 1 86 ? -20.602 0.042 40.932 1.00 95.62 86 LYS A C 1
ATOM 647 O O . LYS A 1 86 ? -20.490 0.101 39.711 1.00 95.62 86 LYS A O 1
ATOM 652 N N . GLN A 1 87 ? -19.572 0.184 41.765 1.00 96.31 87 GLN A N 1
ATOM 653 C CA . GLN A 1 87 ? -18.215 0.475 41.308 1.00 96.31 87 GLN A CA 1
ATOM 654 C C . GLN A 1 87 ? -17.641 -0.660 40.448 1.00 96.31 87 GLN A C 1
ATOM 656 O O . GLN A 1 87 ? -17.078 -0.404 39.385 1.00 96.31 87 GLN A O 1
ATOM 661 N N . ARG A 1 88 ? -17.827 -1.924 40.855 1.00 93.88 88 ARG A N 1
ATOM 662 C CA . ARG A 1 88 ? -17.400 -3.083 40.053 1.00 93.88 88 ARG A CA 1
ATOM 663 C C . ARG A 1 88 ? -18.134 -3.165 38.718 1.00 93.88 88 ARG A C 1
ATOM 665 O O . ARG A 1 88 ? -17.521 -3.505 37.710 1.00 93.88 88 ARG A O 1
ATOM 672 N N . HIS A 1 89 ? -19.429 -2.859 38.700 1.00 95.25 89 HIS A N 1
ATOM 673 C CA . HIS A 1 89 ? -20.212 -2.837 37.468 1.00 95.25 89 HIS A CA 1
ATOM 674 C C . HIS A 1 89 ? -19.699 -1.765 36.497 1.00 95.25 89 HIS A C 1
ATOM 676 O O . HIS A 1 89 ? -19.447 -2.070 35.334 1.00 95.25 89 HIS A O 1
ATOM 682 N N . GLU A 1 90 ? -19.460 -0.548 36.986 1.00 97.00 90 GLU A N 1
ATOM 683 C CA . GLU A 1 90 ? -18.880 0.542 36.196 1.00 97.00 90 GLU A CA 1
ATOM 684 C C . GLU A 1 90 ? -17.498 0.167 35.637 1.00 97.00 90 GLU A C 1
ATOM 686 O O . GLU A 1 90 ? -17.237 0.339 34.447 1.00 97.00 90 GLU A O 1
ATOM 691 N N . GLU A 1 91 ? -16.632 -0.437 36.454 1.00 96.25 91 GLU A N 1
ATOM 692 C CA . GLU A 1 91 ? -15.311 -0.894 36.012 1.00 96.25 91 GLU A CA 1
ATOM 693 C C . GLU A 1 91 ? -15.402 -1.955 34.898 1.00 96.25 91 GLU A C 1
ATOM 695 O O . GLU A 1 91 ? -14.626 -1.929 33.937 1.00 96.25 91 GLU A O 1
ATOM 700 N N . ILE A 1 92 ? -16.356 -2.886 34.998 1.00 96.81 92 ILE A N 1
ATOM 701 C CA . ILE A 1 92 ? -16.603 -3.903 33.967 1.00 96.81 92 ILE A CA 1
ATOM 702 C C . ILE A 1 92 ? -17.067 -3.249 32.662 1.00 96.81 92 ILE A C 1
ATOM 704 O O . ILE A 1 92 ? -16.554 -3.602 31.597 1.00 96.81 92 ILE A O 1
ATOM 708 N N . GLU A 1 93 ? -17.993 -2.293 32.722 1.00 97.19 93 GLU A N 1
ATOM 709 C CA . GLU A 1 93 ? -18.487 -1.588 31.534 1.00 97.19 93 GLU A CA 1
ATOM 710 C C . GLU A 1 93 ? -17.388 -0.760 30.858 1.00 97.19 93 GLU A C 1
ATOM 712 O O . GLU A 1 93 ? -17.250 -0.790 29.629 1.00 97.19 93 GLU A O 1
ATOM 717 N N . ILE A 1 94 ? -16.516 -0.118 31.640 1.00 97.69 94 ILE A N 1
ATOM 718 C CA . ILE A 1 94 ? -15.333 0.580 31.120 1.00 97.69 94 ILE A CA 1
ATOM 719 C C . ILE A 1 94 ? -14.408 -0.400 30.388 1.00 97.69 94 ILE A C 1
ATOM 721 O O . ILE A 1 94 ? -13.978 -0.127 29.263 1.00 97.69 94 ILE A O 1
ATOM 725 N N . LYS A 1 95 ? -14.120 -1.567 30.981 1.00 95.25 95 LYS A N 1
ATOM 726 C CA . LYS A 1 95 ? -13.260 -2.592 30.361 1.00 95.25 95 LYS A CA 1
ATOM 727 C C . LYS A 1 95 ? -13.857 -3.134 29.063 1.00 95.25 95 LYS A C 1
ATOM 729 O O . LYS A 1 95 ? -13.131 -3.253 28.076 1.00 95.25 95 LYS A O 1
ATOM 734 N N . LYS A 1 96 ? -15.161 -3.425 29.039 1.00 96.56 96 LYS A N 1
ATOM 735 C CA . LYS A 1 96 ? -15.871 -3.868 27.827 1.00 96.56 96 LYS A CA 1
ATOM 736 C C . LYS A 1 96 ? -15.795 -2.818 26.726 1.00 96.56 96 LYS A C 1
ATOM 738 O O . LYS A 1 96 ? -15.420 -3.142 25.603 1.00 96.56 96 LYS A O 1
ATOM 743 N N . THR A 1 97 ? -16.096 -1.566 27.064 1.00 96.69 97 THR A N 1
ATOM 744 C CA . THR A 1 97 ? -16.082 -0.447 26.114 1.00 96.69 97 THR A CA 1
ATOM 745 C C . THR A 1 97 ? -14.695 -0.258 25.514 1.00 96.69 97 THR A C 1
ATOM 747 O O . THR A 1 97 ? -14.549 -0.176 24.297 1.00 96.69 97 THR A O 1
ATOM 750 N N . ARG A 1 98 ? -13.651 -0.268 26.349 1.00 96.50 98 ARG A N 1
ATOM 751 C CA . ARG A 1 98 ? -12.266 -0.169 25.883 1.00 96.50 98 ARG A CA 1
ATOM 752 C C . ARG A 1 98 ? -11.893 -1.325 24.952 1.00 96.50 98 ARG A C 1
ATOM 754 O O . ARG A 1 98 ? -11.337 -1.080 23.888 1.00 96.50 98 ARG A O 1
ATOM 761 N N . CYS A 1 99 ? -12.224 -2.561 25.325 1.00 96.44 99 CYS A N 1
ATOM 762 C CA . CYS A 1 99 ? -11.945 -3.736 24.499 1.00 96.44 99 CYS A CA 1
ATOM 763 C C . CYS A 1 99 ? -12.655 -3.653 23.136 1.00 96.44 99 CYS A C 1
ATOM 765 O O . CYS A 1 99 ? -12.033 -3.895 22.103 1.00 96.44 99 CYS A O 1
ATOM 767 N N . ALA A 1 100 ? -13.919 -3.216 23.116 1.00 97.12 100 ALA A N 1
ATOM 768 C CA . ALA A 1 100 ? -14.674 -3.012 21.883 1.00 97.12 100 ALA A CA 1
ATOM 769 C C . ALA A 1 100 ? -14.055 -1.925 20.988 1.00 97.12 100 ALA A C 1
ATOM 771 O O . ALA A 1 100 ? -13.980 -2.103 19.773 1.00 97.12 100 ALA A O 1
ATOM 772 N N . LEU A 1 101 ? -13.576 -0.820 21.567 1.00 97.62 101 LEU A N 1
ATOM 773 C CA . LEU A 1 101 ? -12.903 0.248 20.821 1.00 97.62 101 LEU A CA 1
ATOM 774 C C . LEU A 1 101 ? -11.563 -0.211 20.233 1.00 97.62 101 LEU A C 1
ATOM 776 O O . LEU A 1 101 ? -11.277 0.076 19.071 1.00 97.62 101 LEU A O 1
ATOM 780 N N . GLU A 1 102 ? -10.760 -0.949 21.001 1.00 96.69 102 GLU A N 1
ATOM 781 C CA . GLU A 1 102 ? -9.499 -1.530 20.523 1.00 96.69 102 GLU A CA 1
ATOM 782 C C . GLU A 1 102 ? -9.753 -2.502 19.360 1.00 96.69 102 GLU A C 1
ATOM 784 O O . GLU A 1 102 ? -9.104 -2.410 18.318 1.00 96.69 102 GLU A O 1
ATOM 789 N N . GLU A 1 103 ? -10.757 -3.372 19.486 1.00 97.56 103 GLU A N 1
ATOM 790 C CA . GLU A 1 103 ? -11.140 -4.306 18.428 1.00 97.56 103 GLU A CA 1
ATOM 791 C C . GLU A 1 103 ? -11.637 -3.578 17.170 1.00 97.56 103 GLU A C 1
ATOM 793 O O . GLU A 1 103 ? -11.239 -3.918 16.053 1.00 97.56 103 GLU A O 1
ATOM 798 N N . GLN A 1 104 ? -12.481 -2.553 17.329 1.00 95.12 104 GLN A N 1
ATOM 799 C CA . GLN A 1 104 ? -12.948 -1.720 16.218 1.00 95.12 104 GLN A CA 1
ATOM 800 C C . GLN A 1 104 ? -11.786 -1.011 15.515 1.00 95.12 104 GLN A C 1
ATOM 802 O O . GLN A 1 104 ? -11.752 -0.968 14.283 1.00 95.12 104 GLN A O 1
ATOM 807 N N . HIS A 1 105 ? -10.814 -0.506 16.273 1.00 95.75 105 HIS A N 1
ATOM 808 C CA . HIS A 1 105 ? -9.625 0.142 15.733 1.00 95.75 105 HIS A CA 1
ATOM 809 C C . HIS A 1 105 ? -8.728 -0.844 14.970 1.00 95.75 105 HIS A C 1
ATOM 811 O O . HIS A 1 105 ? -8.298 -0.564 13.851 1.00 95.75 105 HIS A O 1
ATOM 817 N N . THR A 1 106 ? -8.492 -2.044 15.505 1.00 94.88 106 THR A N 1
ATOM 818 C CA . THR A 1 106 ? -7.747 -3.087 14.785 1.00 94.88 106 THR A CA 1
ATOM 819 C C . THR A 1 106 ? -8.476 -3.509 13.510 1.00 94.88 106 THR A C 1
ATOM 821 O O . THR A 1 106 ? -7.858 -3.620 12.452 1.00 94.88 106 THR A O 1
ATOM 824 N N . LYS A 1 107 ? -9.800 -3.693 13.568 1.00 94.62 107 LYS A N 1
ATOM 825 C CA . LYS A 1 107 ? -10.620 -4.033 12.396 1.00 94.62 107 LYS A CA 1
ATOM 826 C C . LYS A 1 107 ? -10.556 -2.955 11.317 1.00 94.62 107 LYS A C 1
ATOM 828 O O . LYS A 1 107 ? -10.428 -3.290 10.140 1.00 94.62 107 LYS A O 1
ATOM 833 N N . SER A 1 108 ? -10.635 -1.677 11.687 1.00 90.94 108 SER A N 1
ATOM 834 C CA . SER A 1 108 ? -10.563 -0.575 10.722 1.00 90.94 108 SER A CA 1
ATOM 835 C C . SER A 1 108 ? -9.182 -0.485 10.071 1.00 90.94 108 SER A C 1
ATOM 837 O O . SER A 1 108 ? -9.095 -0.316 8.854 1.00 90.94 108 SER A O 1
ATOM 839 N N . PHE A 1 109 ? -8.116 -0.703 10.845 1.00 87.88 109 PHE A N 1
ATOM 840 C CA . PHE A 1 109 ? -6.749 -0.752 10.339 1.00 87.88 109 PHE A CA 1
ATOM 841 C C . PHE A 1 109 ? -6.554 -1.890 9.330 1.00 87.88 109 PHE A C 1
ATOM 843 O O . PHE A 1 109 ? -6.081 -1.646 8.221 1.00 87.88 109 PHE A O 1
ATOM 850 N N . LEU A 1 110 ? -6.999 -3.109 9.656 1.00 89.25 110 LEU A N 1
ATOM 851 C CA . LEU A 1 110 ? -6.901 -4.269 8.759 1.00 89.25 110 LEU A CA 1
ATOM 852 C C . LEU A 1 110 ? -7.783 -4.141 7.508 1.00 89.25 110 LEU A C 1
ATOM 854 O O . LEU A 1 110 ? -7.434 -4.663 6.453 1.00 89.25 110 LEU A O 1
ATOM 858 N N . LYS A 1 111 ? -8.921 -3.442 7.606 1.00 90.44 111 LYS A N 1
ATOM 859 C CA . LYS A 1 111 ? -9.801 -3.160 6.462 1.00 90.44 111 LYS A CA 1
ATOM 860 C C . LYS A 1 111 ? -9.226 -2.083 5.536 1.00 90.44 111 LYS A C 1
ATOM 862 O O . LYS A 1 111 ? -9.621 -2.003 4.371 1.00 90.44 111 LYS A O 1
ATOM 867 N N . SER A 1 112 ? -8.336 -1.227 6.038 1.00 87.25 112 SER A N 1
ATOM 868 C CA . SER A 1 112 ? -7.761 -0.149 5.241 1.00 87.25 112 SER A CA 1
ATOM 869 C C . SER A 1 112 ? -6.861 -0.713 4.137 1.00 87.25 112 SER A C 1
ATOM 871 O O . SER A 1 112 ? -6.016 -1.577 4.368 1.00 87.25 112 SER A O 1
ATOM 873 N N . ARG A 1 113 ? -7.061 -0.246 2.900 1.00 83.62 113 ARG A N 1
ATOM 874 C CA . ARG A 1 113 ? -6.210 -0.653 1.775 1.00 83.62 113 ARG A CA 1
ATOM 875 C C . ARG A 1 113 ? -4.824 -0.012 1.936 1.00 83.62 113 ARG A C 1
ATOM 877 O O . ARG A 1 113 ? -4.753 1.146 2.359 1.00 83.62 113 ARG A O 1
ATOM 884 N N . PRO A 1 114 ? -3.732 -0.703 1.558 1.00 84.75 114 PRO A N 1
ATOM 885 C CA . PRO A 1 114 ? -2.406 -0.101 1.532 1.00 84.75 114 PRO A CA 1
ATOM 886 C C . PRO A 1 114 ? -2.409 1.186 0.703 1.00 84.75 114 PRO A C 1
ATOM 888 O O . PRO A 1 114 ? -2.880 1.198 -0.436 1.00 84.75 114 PRO A O 1
ATOM 891 N N . ARG A 1 115 ? -1.880 2.271 1.272 1.00 90.19 115 ARG A N 1
ATOM 892 C CA . ARG A 1 115 ? -1.702 3.535 0.553 1.00 90.19 115 ARG A CA 1
ATOM 893 C C . ARG A 1 115 ? -0.408 3.465 -0.249 1.00 90.19 115 ARG A C 1
ATOM 895 O O . ARG A 1 115 ? 0.676 3.474 0.330 1.00 90.19 115 ARG A O 1
ATOM 902 N N . LYS A 1 116 ? -0.542 3.347 -1.570 1.00 94.69 116 LYS A N 1
ATOM 903 C CA . LYS A 1 116 ? 0.577 3.376 -2.517 1.00 94.69 116 LYS A CA 1
ATOM 904 C C . LYS A 1 116 ? 0.869 4.808 -2.953 1.00 94.69 116 LYS A C 1
ATOM 906 O O . LYS A 1 116 ? -0.028 5.651 -2.932 1.00 94.69 116 LYS A O 1
ATOM 911 N N . LEU A 1 117 ? 2.122 5.077 -3.308 1.00 95.06 117 LEU A N 1
ATOM 912 C CA . LEU A 1 117 ? 2.530 6.391 -3.803 1.00 95.06 117 LEU A CA 1
ATOM 913 C C . LEU A 1 117 ? 1.935 6.667 -5.195 1.00 95.06 117 LEU A C 1
ATOM 915 O O . LEU A 1 117 ? 1.772 5.724 -5.977 1.00 95.06 117 LEU A O 1
ATOM 919 N N . PRO A 1 118 ? 1.656 7.941 -5.526 1.00 95.06 118 PRO A N 1
ATOM 920 C CA . PRO A 1 118 ? 1.364 8.362 -6.895 1.00 95.06 118 PRO A CA 1
ATOM 921 C C . PRO A 1 118 ? 2.488 7.962 -7.858 1.00 95.06 118 PRO A C 1
ATOM 923 O O . PRO A 1 118 ? 3.653 7.909 -7.451 1.00 95.06 118 PRO A O 1
ATOM 926 N N . TYR A 1 119 ? 2.152 7.727 -9.129 1.00 95.19 119 TYR A N 1
ATOM 927 C CA . TYR A 1 119 ? 3.082 7.204 -10.139 1.00 95.19 119 TYR A CA 1
ATOM 928 C C . TYR A 1 119 ? 4.415 7.962 -10.195 1.00 95.19 119 TYR A C 1
ATOM 930 O O . TYR A 1 119 ? 5.477 7.357 -10.068 1.00 95.19 119 TYR A O 1
ATOM 938 N N . GLN A 1 120 ? 4.370 9.293 -10.288 1.00 93.62 120 GLN A N 1
ATOM 939 C CA . GLN A 1 120 ? 5.569 10.129 -10.405 1.00 93.62 120 GLN A CA 1
ATOM 940 C C . GLN A 1 120 ? 6.482 10.041 -9.172 1.00 93.62 120 GLN A C 1
ATOM 942 O O . GLN A 1 120 ? 7.704 9.978 -9.300 1.00 93.62 120 GLN A O 1
ATOM 947 N N . GLN A 1 121 ? 5.900 9.979 -7.970 1.00 94.56 121 GLN A N 1
ATOM 948 C CA . GLN A 1 121 ? 6.665 9.842 -6.727 1.00 94.56 121 GLN A CA 1
ATOM 949 C C . GLN A 1 121 ? 7.270 8.442 -6.594 1.00 94.56 121 GLN A C 1
ATOM 951 O O . GLN A 1 121 ? 8.414 8.304 -6.164 1.00 94.56 121 GLN A O 1
ATOM 956 N N . ALA A 1 122 ? 6.520 7.406 -6.977 1.00 95.38 122 ALA A N 1
ATOM 957 C CA . ALA A 1 122 ? 7.007 6.033 -6.974 1.00 95.38 122 ALA A CA 1
ATOM 958 C C . ALA A 1 122 ? 8.156 5.839 -7.971 1.00 95.38 122 ALA A C 1
ATOM 960 O O . ALA A 1 122 ? 9.193 5.301 -7.590 1.00 95.38 122 ALA A O 1
ATOM 961 N N . ARG A 1 123 ? 8.002 6.350 -9.198 1.00 93.88 123 ARG A N 1
ATOM 962 C CA . ARG A 1 123 ? 9.037 6.393 -10.240 1.00 93.88 123 ARG A CA 1
ATOM 963 C C . ARG A 1 123 ? 10.316 7.042 -9.716 1.00 93.88 123 ARG A C 1
ATOM 965 O O . ARG A 1 123 ? 11.372 6.417 -9.707 1.00 93.88 123 ARG A O 1
ATOM 972 N N . TRP A 1 124 ? 10.201 8.277 -9.223 1.00 93.94 124 TRP A N 1
ATOM 973 C CA . TRP A 1 124 ? 11.338 9.027 -8.689 1.00 93.94 124 TRP A CA 1
ATOM 974 C C . TRP A 1 124 ? 12.046 8.266 -7.565 1.00 93.94 124 TRP A C 1
ATOM 976 O O . TRP A 1 124 ? 13.274 8.190 -7.530 1.00 93.94 124 TRP A O 1
ATOM 986 N N . TRP A 1 125 ? 11.279 7.650 -6.664 1.00 94.31 125 TRP A N 1
ATOM 987 C CA . TRP A 1 125 ? 11.840 6.842 -5.589 1.00 94.31 125 TRP A CA 1
ATOM 988 C C . TRP A 1 125 ? 12.598 5.621 -6.126 1.00 94.31 125 TRP A C 1
ATOM 990 O O . TRP A 1 125 ? 13.725 5.375 -5.696 1.00 94.31 125 TRP A O 1
ATOM 1000 N N . VAL A 1 126 ? 12.024 4.878 -7.075 1.00 94.56 126 VAL A N 1
ATOM 1001 C CA . VAL A 1 126 ? 12.652 3.690 -7.679 1.00 94.56 126 VAL A CA 1
ATOM 1002 C C . VAL A 1 126 ? 13.970 4.058 -8.360 1.00 94.56 126 VAL A C 1
ATOM 1004 O O . VAL A 1 126 ? 15.002 3.464 -8.046 1.00 94.56 126 VAL A O 1
ATOM 1007 N N . GLN A 1 127 ? 13.961 5.101 -9.188 1.00 92.62 127 GLN A N 1
ATOM 1008 C CA . GLN A 1 127 ? 15.138 5.608 -9.900 1.00 92.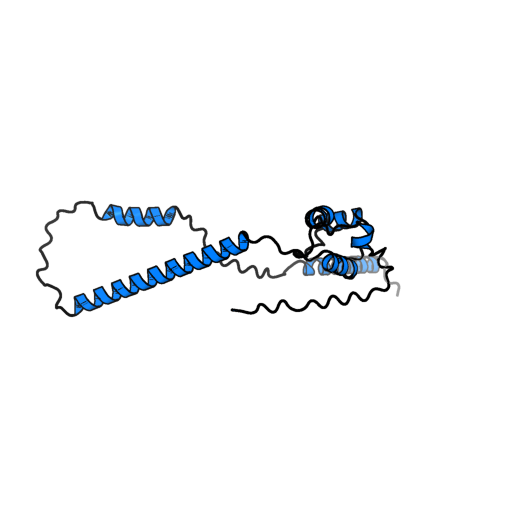62 127 GLN A CA 1
ATOM 1009 C C . GLN A 1 127 ? 16.271 6.016 -8.957 1.00 92.62 127 GLN A C 1
ATOM 1011 O O . GLN A 1 127 ? 17.439 5.734 -9.211 1.00 92.62 127 GLN A O 1
ATOM 1016 N N . LYS A 1 128 ? 15.940 6.684 -7.846 1.00 92.62 128 LYS A N 1
ATOM 1017 C CA . LYS A 1 128 ? 16.944 7.178 -6.896 1.00 92.62 128 LYS A CA 1
ATOM 1018 C C . LYS A 1 128 ? 17.530 6.099 -5.993 1.00 92.62 128 LYS A C 1
ATOM 1020 O O . LYS A 1 128 ? 18.632 6.300 -5.492 1.00 92.62 128 LYS A O 1
ATOM 1025 N N . ASN A 1 129 ? 16.807 5.006 -5.744 1.00 92.88 129 ASN A N 1
ATOM 1026 C CA . ASN A 1 129 ? 17.181 4.041 -4.706 1.00 92.88 129 ASN A CA 1
ATOM 1027 C C . ASN A 1 129 ? 17.600 2.669 -5.239 1.00 92.88 129 ASN A C 1
ATOM 1029 O O . ASN A 1 129 ? 18.412 2.016 -4.589 1.00 92.88 129 ASN A O 1
ATOM 1033 N N . LEU A 1 130 ? 17.031 2.205 -6.355 1.00 91.50 130 LEU A N 1
ATOM 1034 C CA . LEU A 1 130 ? 17.210 0.820 -6.795 1.00 91.50 130 LEU A CA 1
ATOM 1035 C C . LEU A 1 130 ? 18.202 0.675 -7.951 1.00 91.50 130 LEU A C 1
ATOM 1037 O O . LEU A 1 130 ? 18.923 -0.315 -7.974 1.00 91.50 130 LEU A O 1
ATOM 1041 N N . GLY A 1 131 ? 18.273 1.651 -8.865 1.00 88.88 131 GLY A N 1
ATOM 1042 C CA . GLY A 1 131 ? 19.174 1.577 -10.024 1.00 88.88 131 GLY A CA 1
ATOM 1043 C C . GLY A 1 131 ? 18.910 0.358 -10.916 1.00 88.88 131 GLY A C 1
ATOM 1044 O O . GLY A 1 131 ? 19.856 -0.274 -11.370 1.00 88.88 131 GLY A O 1
ATOM 1045 N N . ILE A 1 132 ? 17.635 -0.003 -11.085 1.00 93.50 132 ILE A N 1
ATOM 1046 C CA . ILE A 1 132 ? 17.176 -1.133 -11.901 1.00 93.50 132 ILE A CA 1
ATOM 1047 C C . ILE A 1 132 ? 16.787 -0.604 -13.277 1.00 93.50 132 ILE A C 1
ATOM 1049 O O . ILE A 1 132 ? 16.032 0.366 -13.351 1.00 93.50 132 ILE A O 1
ATOM 1053 N N . ASP A 1 133 ? 17.231 -1.273 -14.339 1.00 93.50 133 ASP A N 1
ATOM 1054 C CA . ASP A 1 133 ? 17.005 -0.823 -15.714 1.00 93.50 133 ASP A CA 1
ATOM 1055 C C . ASP A 1 133 ? 15.979 -1.683 -16.457 1.00 93.50 133 ASP A C 1
ATOM 1057 O O . ASP A 1 133 ? 15.362 -1.224 -17.423 1.00 93.50 133 ASP A O 1
ATOM 1061 N N . THR A 1 134 ? 15.780 -2.931 -16.037 1.00 96.31 134 THR A N 1
ATOM 1062 C CA . THR A 1 134 ? 14.909 -3.876 -16.747 1.00 96.31 134 THR A CA 1
ATOM 1063 C C . THR A 1 134 ? 13.791 -4.427 -15.870 1.00 96.31 134 THR A C 1
ATOM 1065 O O . THR A 1 134 ? 13.879 -4.468 -14.642 1.00 96.31 134 THR A O 1
ATOM 1068 N N . LYS A 1 135 ? 12.705 -4.862 -16.520 1.00 96.19 135 LYS A N 1
ATOM 1069 C CA . LYS A 1 135 ? 11.594 -5.546 -15.847 1.00 96.19 135 LYS A CA 1
ATOM 1070 C C . LYS A 1 135 ? 12.058 -6.852 -15.195 1.00 96.19 135 LYS A C 1
ATOM 1072 O O . LYS A 1 135 ? 11.660 -7.137 -14.072 1.00 96.19 135 LYS A O 1
ATOM 1077 N N . ASP A 1 136 ? 12.920 -7.602 -15.871 1.00 97.00 136 ASP A N 1
ATOM 1078 C CA . ASP A 1 136 ? 13.411 -8.887 -15.368 1.00 97.00 136 ASP A CA 1
ATOM 1079 C C . ASP A 1 136 ? 14.212 -8.693 -14.069 1.00 97.00 136 ASP A C 1
ATOM 1081 O O . ASP A 1 136 ? 13.947 -9.353 -13.067 1.00 97.00 136 ASP A O 1
ATOM 1085 N N . GLU A 1 137 ? 15.098 -7.692 -14.025 1.00 95.88 137 GLU A N 1
ATOM 1086 C CA . GLU A 1 137 ? 15.809 -7.315 -12.796 1.00 95.88 137 GLU A CA 1
ATOM 1087 C C . GLU A 1 137 ? 14.849 -6.878 -11.681 1.00 95.88 137 GLU A C 1
ATOM 1089 O O . GLU A 1 137 ? 15.069 -7.190 -10.511 1.00 95.88 137 GLU A O 1
ATOM 1094 N N . TRP A 1 138 ? 13.768 -6.169 -12.012 1.00 95.88 138 TRP A N 1
ATOM 1095 C CA . TRP A 1 138 ? 12.746 -5.801 -11.032 1.00 95.88 138 TRP A CA 1
ATOM 1096 C C . TRP A 1 138 ? 12.087 -7.035 -10.406 1.00 95.88 138 TRP A C 1
ATOM 1098 O O . TRP A 1 138 ? 11.942 -7.112 -9.182 1.00 95.88 138 TRP A O 1
ATOM 1108 N N . GLU A 1 139 ? 11.710 -8.012 -11.230 1.00 95.38 139 GLU A N 1
ATOM 1109 C CA . GLU A 1 139 ? 11.122 -9.276 -10.782 1.00 95.38 139 GLU A CA 1
ATOM 1110 C C . GLU A 1 139 ? 12.106 -10.086 -9.929 1.00 95.38 139 GLU A C 1
ATOM 1112 O O . GLU A 1 139 ? 11.730 -10.576 -8.859 1.00 95.38 139 GLU A O 1
ATOM 1117 N N . ASP A 1 140 ? 13.380 -10.128 -10.314 1.00 96.00 140 ASP A N 1
ATOM 1118 C CA . ASP A 1 140 ? 14.443 -10.750 -9.525 1.00 96.00 140 ASP A CA 1
ATOM 1119 C C . ASP A 1 140 ? 14.601 -10.063 -8.156 1.00 96.00 140 ASP A C 1
ATOM 1121 O O . ASP A 1 140 ? 14.693 -10.724 -7.117 1.00 96.00 140 ASP A O 1
ATOM 1125 N N . PHE A 1 141 ? 14.555 -8.729 -8.105 1.00 93.81 141 PHE A N 1
ATOM 1126 C CA . PHE A 1 141 ? 14.604 -7.963 -6.854 1.00 93.81 141 PHE A CA 1
ATOM 1127 C C . PHE A 1 141 ? 13.412 -8.238 -5.930 1.00 93.81 141 PHE A C 1
ATOM 1129 O O . PHE A 1 141 ? 13.572 -8.265 -4.700 1.00 93.81 141 PHE A O 1
ATOM 1136 N N . LEU A 1 142 ? 12.223 -8.451 -6.498 1.00 94.00 142 LEU A N 1
ATOM 1137 C CA . LEU A 1 142 ? 11.042 -8.876 -5.748 1.00 94.00 142 LEU A CA 1
ATOM 1138 C C . LEU A 1 142 ? 11.203 -10.299 -5.218 1.00 94.00 142 LEU A C 1
ATOM 1140 O O . LEU A 1 142 ? 10.930 -10.535 -4.040 1.00 94.00 142 LEU A O 1
ATOM 1144 N N . ALA A 1 143 ? 11.677 -11.225 -6.053 1.00 93.94 143 ALA A N 1
ATOM 1145 C CA . ALA A 1 143 ? 11.895 -12.620 -5.682 1.00 93.94 143 ALA A CA 1
ATOM 1146 C C . ALA A 1 143 ? 12.931 -12.754 -4.556 1.00 93.94 143 ALA A C 1
ATOM 1148 O O . ALA A 1 143 ? 12.746 -13.533 -3.620 1.00 93.94 143 ALA A O 1
ATOM 1149 N N . MET A 1 144 ? 13.981 -11.932 -4.591 1.00 93.31 144 MET A N 1
ATOM 1150 C CA . MET A 1 144 ? 14.991 -11.852 -3.534 1.00 93.31 144 MET A CA 1
ATOM 1151 C C . MET A 1 144 ? 14.495 -11.127 -2.268 1.00 93.31 144 MET A C 1
ATOM 1153 O O . MET A 1 144 ? 15.143 -11.183 -1.220 1.00 93.31 144 MET A O 1
ATOM 1157 N N . GLY A 1 145 ? 13.344 -10.448 -2.326 1.00 91.56 145 GLY A N 1
ATOM 1158 C CA . GLY A 1 145 ? 12.756 -9.736 -1.192 1.00 91.56 145 GLY A CA 1
ATOM 1159 C C . GLY A 1 145 ? 13.499 -8.452 -0.806 1.00 91.56 145 GLY A C 1
ATOM 1160 O O . GLY A 1 145 ? 13.421 -8.023 0.353 1.00 91.56 145 GLY A O 1
ATOM 1161 N N . TYR A 1 146 ? 14.228 -7.839 -1.745 1.00 85.94 146 TYR A N 1
ATOM 1162 C CA . TYR A 1 146 ? 14.937 -6.575 -1.517 1.00 85.94 146 TYR A CA 1
ATOM 1163 C C . TYR A 1 146 ? 13.989 -5.373 -1.501 1.00 85.94 146 TYR A C 1
ATOM 1165 O O . TYR A 1 146 ? 14.184 -4.438 -0.720 1.00 85.94 146 TYR A O 1
ATOM 1173 N N . ILE A 1 147 ? 12.911 -5.416 -2.288 1.00 81.00 147 ILE A N 1
ATOM 1174 C CA . ILE A 1 147 ? 11.885 -4.371 -2.290 1.00 81.00 147 ILE A CA 1
ATOM 1175 C C . ILE A 1 147 ? 10.954 -4.591 -1.090 1.00 81.00 147 ILE A C 1
ATOM 1177 O O . ILE A 1 147 ? 9.985 -5.341 -1.142 1.00 81.00 147 ILE A O 1
ATOM 1181 N N . LYS A 1 148 ? 11.263 -3.919 0.024 1.00 74.50 148 LYS A N 1
ATOM 1182 C CA . LYS A 1 148 ? 10.454 -3.936 1.262 1.00 74.50 148 LYS A CA 1
ATOM 1183 C C . LYS A 1 148 ? 9.604 -2.683 1.462 1.00 74.50 148 LYS A C 1
ATOM 1185 O O . LYS A 1 148 ? 9.060 -2.471 2.545 1.00 74.50 148 LYS A O 1
ATOM 1190 N N . SER A 1 149 ? 9.510 -1.817 0.456 1.00 85.19 149 SER A N 1
ATOM 1191 C CA . SER A 1 149 ? 8.765 -0.569 0.596 1.00 85.19 149 SER A CA 1
ATOM 1192 C C . SER A 1 149 ? 7.264 -0.831 0.525 1.00 85.19 149 SER A C 1
ATOM 1194 O O . SER A 1 149 ? 6.728 -1.158 -0.530 1.00 85.19 149 SER A O 1
ATOM 1196 N N . SER A 1 150 ? 6.556 -0.617 1.637 1.00 86.81 150 SER A N 1
ATOM 1197 C CA . SER A 1 150 ? 5.088 -0.701 1.688 1.00 86.81 150 SER A CA 1
ATOM 1198 C C . SER A 1 150 ? 4.397 0.244 0.696 1.00 86.81 150 SER A C 1
ATOM 1200 O O . SER A 1 150 ? 3.249 0.006 0.310 1.00 86.81 150 SER A O 1
ATOM 1202 N N . TYR A 1 151 ? 5.093 1.302 0.277 1.00 92.31 151 TYR A N 1
ATOM 1203 C CA . TYR A 1 151 ? 4.571 2.388 -0.545 1.00 92.31 151 TYR A CA 1
ATOM 1204 C C . TYR A 1 151 ? 4.636 2.128 -2.048 1.00 92.31 151 TYR A C 1
ATOM 1206 O O . TYR A 1 151 ? 3.823 2.678 -2.790 1.00 92.31 151 TYR A O 1
ATOM 1214 N N . ILE A 1 152 ? 5.565 1.283 -2.494 1.00 95.19 152 ILE A N 1
ATOM 1215 C CA . ILE A 1 152 ? 5.699 0.920 -3.904 1.00 95.19 152 ILE A CA 1
ATOM 1216 C C . ILE A 1 152 ? 4.858 -0.341 -4.158 1.00 95.19 152 ILE A C 1
ATOM 1218 O O . ILE A 1 152 ? 4.841 -1.252 -3.320 1.00 95.19 152 ILE A O 1
ATOM 1222 N N . PRO A 1 153 ? 4.038 -0.396 -5.218 1.00 94.06 153 PRO A N 1
ATOM 1223 C CA . PRO A 1 153 ? 3.362 -1.630 -5.605 1.00 94.06 153 PRO A CA 1
ATOM 1224 C C . PRO A 1 153 ? 4.377 -2.705 -6.019 1.00 94.06 153 PRO A C 1
ATOM 1226 O O . PRO A 1 153 ? 5.381 -2.386 -6.645 1.00 94.06 153 PRO A O 1
ATOM 1229 N N . ASN A 1 154 ? 4.103 -3.974 -5.699 1.00 94.69 154 ASN A N 1
ATOM 1230 C CA . ASN A 1 154 ? 4.935 -5.085 -6.182 1.00 94.69 154 ASN A CA 1
ATOM 1231 C C . ASN A 1 154 ? 4.799 -5.230 -7.706 1.00 94.69 154 ASN A C 1
ATOM 1233 O O . ASN A 1 154 ? 5.781 -5.450 -8.398 1.00 94.69 154 ASN A O 1
ATOM 1237 N N . ASP A 1 155 ? 3.581 -5.043 -8.215 1.00 95.31 155 ASP A N 1
ATOM 1238 C CA . ASP A 1 155 ? 3.278 -4.986 -9.642 1.00 95.31 155 ASP A CA 1
ATOM 1239 C C . ASP A 1 155 ? 2.862 -3.547 -10.007 1.00 95.31 155 ASP A C 1
ATOM 1241 O O . ASP A 1 155 ? 1.683 -3.185 -9.876 1.00 95.31 155 ASP A O 1
ATOM 1245 N N . PRO A 1 156 ? 3.828 -2.670 -10.347 1.00 96.19 156 PRO A N 1
ATOM 1246 C CA . PRO A 1 156 ? 3.537 -1.283 -10.694 1.00 96.19 156 PRO A CA 1
ATOM 1247 C C . PRO A 1 156 ? 2.752 -1.183 -12.006 1.00 96.19 156 PRO A C 1
ATOM 1249 O O . PRO A 1 156 ? 1.879 -0.324 -12.110 1.00 96.19 156 PRO A O 1
ATOM 1252 N N . GLU A 1 157 ? 2.992 -2.078 -12.966 1.00 97.31 157 GLU A N 1
ATOM 1253 C CA . GLU A 1 157 ? 2.282 -2.114 -14.245 1.00 97.31 157 GLU A CA 1
ATOM 1254 C C . GLU A 1 157 ? 0.777 -2.300 -14.019 1.00 97.31 157 GLU A C 1
ATOM 1256 O O . GLU A 1 157 ? -0.015 -1.447 -14.429 1.00 97.31 157 GLU A O 1
ATOM 1261 N N . ALA A 1 158 ? 0.361 -3.333 -13.280 1.00 96.69 158 ALA A N 1
ATOM 1262 C CA . ALA A 1 158 ? -1.057 -3.557 -12.997 1.00 96.69 158 ALA A CA 1
ATOM 1263 C C . ALA A 1 158 ? -1.674 -2.446 -12.132 1.00 96.69 158 ALA A C 1
ATOM 1265 O O . ALA A 1 158 ? -2.794 -1.994 -12.396 1.00 96.69 158 ALA A O 1
ATOM 1266 N N . TRP A 1 159 ? -0.954 -1.982 -11.104 1.00 96.00 159 TRP A N 1
ATOM 1267 C CA . TRP A 1 159 ? -1.460 -0.958 -10.187 1.00 96.00 159 TRP A CA 1
ATOM 1268 C C . TRP A 1 159 ? -1.698 0.381 -10.890 1.00 96.00 159 TRP A C 1
ATOM 1270 O O . TRP A 1 159 ? -2.779 0.959 -10.764 1.00 96.00 159 TRP A O 1
ATOM 1280 N N . TYR A 1 160 ? -0.717 0.865 -11.649 1.00 96.44 160 TYR A N 1
ATOM 1281 C CA . TYR A 1 160 ? -0.820 2.159 -12.318 1.00 96.44 160 TYR A CA 1
ATOM 1282 C C . TYR A 1 160 ? -1.634 2.089 -13.611 1.00 96.44 160 TYR A C 1
ATOM 1284 O O . TYR A 1 160 ? -2.195 3.097 -14.036 1.00 96.44 160 TYR A O 1
ATOM 1292 N N . THR A 1 161 ? -1.794 0.906 -14.211 1.00 97.12 161 THR A N 1
ATOM 1293 C CA . THR A 1 161 ? -2.780 0.710 -15.285 1.00 97.12 161 THR A CA 1
ATOM 1294 C C . THR A 1 161 ? -4.194 0.889 -14.741 1.00 97.12 161 THR A C 1
ATOM 1296 O O . THR A 1 161 ? -5.017 1.564 -15.359 1.00 97.12 161 THR A O 1
ATOM 1299 N N . PHE A 1 162 ? -4.475 0.363 -13.543 1.00 93.94 162 PHE A N 1
ATOM 1300 C CA . PHE A 1 162 ? -5.764 0.561 -12.883 1.00 93.94 162 PHE A CA 1
ATOM 1301 C C . PHE A 1 162 ? -6.041 2.041 -12.567 1.00 93.94 162 PHE A C 1
ATOM 1303 O O . PHE A 1 162 ? -7.172 2.496 -12.740 1.00 93.94 162 PHE A O 1
ATOM 1310 N N . THR A 1 163 ? -5.025 2.811 -12.156 1.00 93.31 163 THR A N 1
ATOM 1311 C CA . THR A 1 163 ? -5.160 4.263 -11.921 1.00 93.31 163 THR A CA 1
ATOM 1312 C C . THR A 1 163 ? -5.062 5.112 -13.191 1.00 93.31 163 THR A C 1
ATOM 1314 O O . THR A 1 163 ? -5.315 6.311 -13.121 1.00 93.31 163 THR A O 1
ATOM 1317 N N . ARG A 1 164 ? -4.784 4.500 -14.355 1.00 94.56 164 ARG A N 1
ATOM 1318 C CA . ARG A 1 164 ? -4.547 5.163 -15.654 1.00 94.56 164 ARG A CA 1
ATOM 1319 C C . ARG A 1 164 ? -3.340 6.112 -15.664 1.00 94.56 164 ARG A C 1
ATOM 1321 O O . ARG A 1 164 ? -3.319 7.069 -16.428 1.00 94.56 164 ARG A O 1
ATOM 1328 N N . GLU A 1 165 ? -2.345 5.840 -14.828 1.00 94.38 165 GLU A N 1
ATOM 1329 C CA . GLU A 1 165 ? -1.094 6.607 -14.736 1.00 94.38 165 GLU A CA 1
ATOM 1330 C C . GLU A 1 165 ? 0.102 5.850 -15.342 1.00 94.38 165 GLU A C 1
ATOM 1332 O O . GLU A 1 165 ? 1.203 6.388 -15.422 1.00 94.38 165 GLU A O 1
ATOM 1337 N N . TRP A 1 166 ? -0.089 4.590 -15.747 1.00 96.50 166 TRP A N 1
ATOM 1338 C CA . TRP A 1 166 ? 0.974 3.775 -16.329 1.00 96.50 166 TRP A CA 1
ATOM 1339 C C . TRP A 1 166 ? 1.339 4.228 -17.743 1.00 96.50 166 TRP A C 1
ATOM 1341 O O . TRP A 1 166 ? 0.465 4.408 -18.590 1.00 96.50 166 TRP A O 1
ATOM 1351 N N . ILE A 1 167 ? 2.643 4.354 -17.995 1.00 94.69 167 ILE A N 1
ATOM 1352 C CA . ILE A 1 167 ? 3.200 4.736 -19.298 1.00 94.69 167 ILE A CA 1
ATOM 1353 C C . ILE A 1 167 ? 3.961 3.552 -19.897 1.00 94.69 167 ILE A C 1
ATOM 1355 O O . ILE A 1 167 ? 3.513 2.941 -20.863 1.00 94.69 167 ILE A O 1
ATOM 1359 N N . SER A 1 168 ? 5.109 3.206 -19.318 1.00 95.62 168 SER A N 1
ATOM 1360 C CA . SER A 1 168 ? 5.932 2.071 -19.738 1.00 95.62 168 SER A CA 1
ATOM 1361 C C . SER A 1 168 ? 6.938 1.706 -18.647 1.00 95.62 168 SER A C 1
ATOM 1363 O O . SER A 1 168 ? 7.184 2.487 -17.720 1.00 95.62 168 SER A O 1
ATOM 1365 N N . TRP A 1 169 ? 7.550 0.529 -18.783 1.00 95.38 169 TRP A N 1
ATOM 1366 C CA . TRP A 1 169 ? 8.632 0.090 -17.903 1.00 95.38 169 TRP A CA 1
ATOM 1367 C C . TRP A 1 169 ? 9.869 0.979 -18.013 1.00 95.38 169 TRP A C 1
ATOM 1369 O O . TRP A 1 169 ? 10.385 1.411 -16.987 1.00 95.38 169 TRP A O 1
ATOM 1379 N N . ASP A 1 170 ? 10.301 1.326 -19.228 1.00 94.44 170 ASP A N 1
ATOM 1380 C CA . ASP A 1 170 ? 11.462 2.202 -19.423 1.00 94.44 170 ASP A CA 1
ATOM 1381 C C . ASP A 1 170 ? 11.249 3.586 -18.798 1.00 94.44 170 ASP A C 1
ATOM 1383 O O . ASP A 1 170 ? 12.151 4.132 -18.163 1.00 94.44 170 ASP A O 1
ATOM 1387 N N . HIS A 1 171 ? 10.036 4.133 -18.898 1.00 93.62 171 HIS A N 1
ATOM 1388 C CA . HIS A 1 171 ? 9.708 5.403 -18.261 1.00 93.62 171 HIS A CA 1
ATOM 1389 C C . HIS A 1 171 ? 9.706 5.284 -16.729 1.00 93.62 171 HIS A C 1
ATOM 1391 O O . HIS A 1 171 ? 10.247 6.143 -16.034 1.00 93.62 171 HIS A O 1
ATOM 1397 N N . PHE A 1 172 ? 9.150 4.200 -16.181 1.00 95.25 172 PHE A N 1
ATOM 1398 C CA . PHE A 1 172 ? 9.102 3.974 -14.735 1.00 95.25 172 PHE A CA 1
ATOM 1399 C C . PHE A 1 172 ? 10.489 3.723 -14.114 1.00 95.25 172 PHE A C 1
ATOM 1401 O O . PHE A 1 172 ? 10.772 4.204 -13.018 1.00 95.25 172 PHE A O 1
ATOM 1408 N N . LEU A 1 173 ? 11.356 2.988 -14.809 1.00 95.06 173 LEU A N 1
ATOM 1409 C CA . LEU A 1 173 ? 12.658 2.562 -14.295 1.00 95.06 173 LEU A CA 1
ATOM 1410 C C . LEU A 1 173 ? 13.777 3.555 -14.607 1.00 95.06 173 LEU A C 1
ATOM 1412 O O . LEU A 1 173 ? 14.548 3.894 -13.717 1.00 95.06 173 LEU A O 1
ATOM 1416 N N . LYS A 1 174 ? 13.835 4.072 -15.839 1.00 91.25 174 LYS A N 1
ATOM 1417 C CA . LYS A 1 174 ? 14.941 4.921 -16.316 1.00 91.25 174 LYS A CA 1
ATOM 1418 C C . LYS A 1 174 ? 14.574 6.399 -16.396 1.00 91.25 174 LYS A C 1
ATOM 1420 O O . LYS A 1 174 ? 15.455 7.247 -16.327 1.00 91.25 174 LYS A O 1
ATOM 1425 N N . GLY A 1 175 ? 13.286 6.713 -16.550 1.00 84.69 175 GLY A N 1
ATOM 1426 C CA . GLY A 1 175 ? 12.825 8.094 -16.752 1.00 84.69 175 GLY A CA 1
ATOM 1427 C C . GLY A 1 175 ? 13.102 8.619 -18.158 1.00 84.69 175 GLY A C 1
ATOM 1428 O O . GLY A 1 175 ? 13.098 9.824 -18.377 1.00 84.69 175 GLY A O 1
ATOM 1429 N N . ILE A 1 176 ? 13.363 7.721 -19.111 1.00 72.00 176 ILE A N 1
ATOM 1430 C CA . ILE A 1 176 ? 13.569 8.090 -20.513 1.00 72.00 176 ILE A CA 1
ATOM 1431 C C . ILE A 1 176 ? 12.250 8.649 -21.059 1.00 72.00 176 ILE A C 1
ATOM 1433 O O . ILE A 1 176 ? 11.220 7.975 -20.976 1.00 72.00 176 ILE A O 1
ATOM 1437 N N . GLY A 1 177 ? 12.297 9.870 -21.602 1.00 61.91 177 GLY A N 1
ATOM 1438 C CA . GLY A 1 177 ? 11.137 10.606 -22.113 1.00 61.91 177 GLY A CA 1
ATOM 1439 C C . GLY A 1 177 ? 10.756 11.863 -21.319 1.00 61.91 177 GLY A C 1
ATOM 1440 O O . GLY A 1 177 ? 9.812 12.534 -21.719 1.00 61.91 177 GLY A O 1
ATOM 1441 N N . ASP A 1 178 ? 11.481 12.211 -20.248 1.00 57.28 178 ASP A N 1
ATOM 1442 C CA . ASP A 1 178 ? 11.333 13.488 -19.521 1.00 57.28 178 ASP A CA 1
ATOM 1443 C C . ASP A 1 178 ? 12.032 14.671 -20.261 1.00 57.28 178 ASP A C 1
ATOM 1445 O O . ASP A 1 178 ? 12.473 15.629 -19.631 1.00 57.28 178 ASP A O 1
ATOM 1449 N N . ASP A 1 179 ? 12.148 14.622 -21.596 1.00 53.56 179 ASP A N 1
ATOM 1450 C CA . ASP A 1 179 ? 12.835 15.625 -22.437 1.00 53.56 179 ASP A CA 1
ATOM 1451 C C . ASP A 1 179 ? 12.021 16.930 -22.616 1.00 53.56 179 ASP A C 1
ATOM 1453 O O . ASP A 1 179 ? 12.245 17.676 -23.569 1.00 53.56 179 ASP A O 1
ATOM 1457 N N . ASP A 1 180 ? 11.045 17.193 -21.745 1.00 54.91 180 ASP A N 1
ATOM 1458 C CA . ASP A 1 180 ? 10.232 18.407 -21.778 1.00 54.91 180 ASP A CA 1
ATOM 1459 C C . ASP A 1 180 ? 10.712 19.366 -20.686 1.00 54.91 180 ASP A C 1
ATOM 1461 O O . ASP A 1 180 ? 10.728 19.038 -19.498 1.00 54.91 180 ASP A O 1
ATOM 1465 N N . ASP A 1 181 ? 11.095 20.569 -21.105 1.00 56.78 181 ASP A N 1
ATOM 1466 C CA . ASP A 1 181 ? 11.662 21.676 -20.327 1.00 56.78 181 ASP A CA 1
ATOM 1467 C C . ASP A 1 181 ? 10.657 22.299 -19.321 1.00 56.78 181 ASP A C 1
ATOM 1469 O O . ASP A 1 181 ? 10.709 23.488 -18.993 1.00 56.78 181 ASP A O 1
ATOM 1473 N N . GLY A 1 182 ? 9.694 21.511 -18.844 1.00 54.50 182 GLY A N 1
ATOM 1474 C CA . GLY A 1 182 ? 8.587 21.921 -18.000 1.00 54.50 182 GLY A CA 1
ATOM 1475 C C . GLY A 1 182 ? 8.936 21.857 -16.521 1.00 54.50 182 GLY A C 1
ATOM 1476 O O . GLY A 1 182 ? 9.081 20.783 -15.940 1.00 54.50 182 GLY A O 1
ATOM 1477 N N . ASP A 1 183 ? 9.000 23.031 -15.900 1.00 52.88 183 ASP A N 1
ATOM 1478 C CA . ASP A 1 183 ? 8.898 23.264 -14.459 1.00 52.88 183 ASP A CA 1
ATOM 1479 C C . ASP A 1 183 ? 7.764 22.432 -13.826 1.00 52.88 183 ASP A C 1
ATOM 1481 O O . ASP A 1 183 ? 6.615 22.851 -13.698 1.00 52.88 183 ASP A O 1
ATOM 1485 N N . HIS A 1 184 ? 8.098 21.209 -13.424 1.00 53.66 184 HIS A N 1
ATOM 1486 C CA . HIS A 1 184 ? 7.288 20.366 -12.562 1.00 53.66 184 HIS A CA 1
ATOM 1487 C C . HIS A 1 184 ? 7.814 20.461 -11.133 1.00 53.66 184 HIS A C 1
ATOM 1489 O O . HIS A 1 184 ? 8.086 19.459 -10.467 1.00 53.66 184 HIS A O 1
ATOM 1495 N N . THR A 1 185 ? 7.908 21.684 -10.611 1.00 54.28 185 THR A N 1
ATOM 1496 C CA . THR A 1 185 ? 7.656 21.869 -9.187 1.00 54.28 185 THR A CA 1
ATOM 1497 C C . THR A 1 185 ? 6.218 21.421 -8.928 1.00 54.28 185 THR A C 1
ATOM 1499 O O . THR A 1 185 ? 5.259 22.175 -9.055 1.00 54.28 185 THR A O 1
ATOM 1502 N N . ILE A 1 186 ? 6.031 20.146 -8.570 1.00 56.81 186 ILE A N 1
ATOM 1503 C CA . ILE A 1 186 ? 4.805 19.738 -7.889 1.00 56.81 186 ILE A CA 1
ATOM 1504 C C . ILE A 1 186 ? 4.878 20.448 -6.542 1.00 56.81 186 ILE A C 1
ATOM 1506 O O . ILE A 1 186 ? 5.410 19.916 -5.565 1.00 56.81 186 ILE A O 1
ATOM 1510 N N . ALA A 1 187 ? 4.392 21.686 -6.499 1.00 52.53 187 ALA A N 1
ATOM 1511 C CA . ALA A 1 187 ? 3.921 22.289 -5.278 1.00 52.53 187 ALA A CA 1
ATOM 1512 C C . ALA A 1 187 ? 2.804 21.362 -4.801 1.00 52.53 187 ALA A C 1
ATOM 1514 O O . ALA A 1 187 ? 1.640 21.502 -5.165 1.00 52.53 187 ALA A O 1
ATOM 1515 N N . VAL A 1 188 ? 3.186 20.328 -4.050 1.00 54.59 188 VAL A N 1
ATOM 1516 C CA . VAL A 1 188 ? 2.266 19.578 -3.217 1.00 54.59 188 VAL A CA 1
ATOM 1517 C C . VAL A 1 188 ? 1.816 20.608 -2.202 1.00 54.59 188 VAL A C 1
ATOM 1519 O O . VAL A 1 188 ? 2.430 20.758 -1.146 1.00 54.59 188 VAL A O 1
ATOM 1522 N N . GLU A 1 189 ? 0.801 21.392 -2.562 1.00 55.62 189 GLU A N 1
ATOM 1523 C CA . GLU A 1 189 ? 0.103 22.189 -1.582 1.00 55.62 189 GLU A CA 1
ATOM 1524 C C . GLU A 1 189 ? -0.321 21.188 -0.510 1.00 55.62 189 GLU A C 1
ATOM 1526 O O . GLU A 1 189 ? -0.996 20.195 -0.826 1.00 55.62 189 GLU A O 1
ATOM 1531 N N . PRO A 1 190 ? 0.152 21.344 0.740 1.00 52.44 190 PRO A N 1
ATOM 1532 C CA . PRO A 1 190 ? -0.324 20.487 1.802 1.00 52.44 190 PRO A CA 1
ATOM 1533 C C . PRO A 1 190 ? -1.839 20.611 1.761 1.00 52.44 190 PRO A C 1
ATOM 1535 O O . PRO A 1 190 ? -2.339 21.736 1.765 1.00 52.44 190 PRO A O 1
ATOM 1538 N N . ARG A 1 191 ? -2.561 19.483 1.665 1.00 53.34 191 ARG A N 1
ATOM 1539 C CA . ARG A 1 191 ? -4.017 19.479 1.833 1.00 53.34 191 ARG A CA 1
ATOM 1540 C C . ARG A 1 191 ? -4.288 20.138 3.180 1.00 53.34 191 ARG A C 1
ATOM 1542 O O . ARG A 1 191 ? -4.229 19.474 4.215 1.00 53.34 191 ARG A O 1
ATOM 1549 N N . ARG A 1 192 ? -4.540 21.446 3.174 1.00 49.72 192 ARG A N 1
ATOM 1550 C CA . ARG A 1 192 ? -5.120 22.158 4.295 1.00 49.72 192 ARG A CA 1
ATOM 1551 C C . ARG A 1 192 ? -6.541 21.639 4.321 1.00 49.72 192 ARG A C 1
ATOM 1553 O O . ARG A 1 192 ? -7.393 22.106 3.579 1.00 49.72 192 ARG A O 1
ATOM 1560 N N . GLY A 1 193 ? -6.738 20.559 5.069 1.00 52.88 193 GLY A N 1
ATOM 1561 C CA . GLY A 1 193 ? -8.062 20.218 5.543 1.00 52.88 193 GLY A CA 1
ATOM 1562 C C . GLY A 1 193 ? -8.512 21.413 6.359 1.00 52.88 193 GLY A C 1
ATOM 1563 O O . GLY A 1 193 ? -8.019 21.620 7.465 1.00 52.88 193 GLY A O 1
ATOM 1564 N N . GLU A 1 194 ? -9.350 22.241 5.753 1.00 57.88 194 GLU A N 1
ATOM 1565 C CA . GLU A 1 194 ? -10.217 23.151 6.474 1.00 57.88 194 GLU A CA 1
ATOM 1566 C C . GLU A 1 194 ? -11.089 22.239 7.342 1.00 57.88 194 GLU A C 1
ATOM 1568 O O . GLU A 1 194 ? -11.840 21.397 6.846 1.00 57.88 194 GLU A O 1
ATOM 1573 N N . PHE A 1 195 ? -10.790 22.243 8.639 1.00 54.16 195 PHE A N 1
ATOM 1574 C CA . PHE A 1 195 ? -11.582 21.556 9.644 1.00 54.16 195 PHE A CA 1
ATOM 1575 C C . PHE A 1 195 ? -12.766 22.486 9.906 1.00 54.16 195 PHE A C 1
ATOM 1577 O O . PHE A 1 195 ? -12.598 23.484 10.608 1.00 54.16 195 PHE A O 1
ATOM 1584 N N . ASP A 1 196 ? -13.898 22.198 9.263 1.00 57.88 196 ASP A N 1
ATOM 1585 C CA . ASP A 1 196 ? -15.199 22.770 9.634 1.00 57.88 196 ASP A CA 1
ATOM 1586 C C . ASP A 1 196 ? -15.608 22.320 11.048 1.00 57.88 196 ASP A C 1
ATOM 1588 O O . ASP A 1 196 ? -15.355 21.138 11.402 1.00 57.88 196 ASP A O 1
#